Protein AF-A0A8T6RHE9-F1 (afdb_monomer)

Structure (mmCIF, N/CA/C/O backbone):
data_AF-A0A8T6RHE9-F1
#
_entry.id   AF-A0A8T6RHE9-F1
#
loop_
_atom_site.group_PDB
_atom_site.id
_atom_site.type_symbol
_atom_site.label_atom_id
_atom_site.label_alt_id
_atom_site.label_comp_id
_atom_site.label_asym_id
_atom_site.label_entity_id
_atom_site.label_seq_id
_atom_site.pdbx_PDB_ins_code
_atom_site.Cartn_x
_atom_site.Cartn_y
_atom_site.Cartn_z
_atom_site.occupancy
_atom_site.B_iso_or_equiv
_atom_site.auth_seq_id
_atom_site.auth_comp_id
_atom_site.auth_asym_id
_atom_site.auth_atom_id
_atom_site.pdbx_PDB_model_num
ATOM 1 N N . MET A 1 1 ? -21.078 -12.634 29.453 1.00 46.94 1 MET A N 1
ATOM 2 C CA . MET A 1 1 ? -21.604 -11.259 29.299 1.00 46.94 1 MET A CA 1
ATOM 3 C C . MET A 1 1 ? -22.165 -11.126 27.898 1.00 46.94 1 MET A C 1
ATOM 5 O O . MET A 1 1 ? -21.434 -11.372 26.949 1.00 46.94 1 MET A O 1
ATOM 9 N N . ILE A 1 2 ? -23.454 -10.819 27.765 1.00 43.59 2 ILE A N 1
ATOM 10 C CA . ILE A 1 2 ? -24.076 -10.537 26.468 1.00 43.59 2 ILE A CA 1
ATOM 11 C C . ILE A 1 2 ? -23.802 -9.059 26.190 1.00 43.59 2 ILE A C 1
ATOM 13 O O . ILE A 1 2 ? -24.281 -8.209 26.938 1.00 43.59 2 ILE A O 1
ATOM 17 N N . GLU A 1 3 ? -22.979 -8.747 25.184 1.00 40.28 3 GLU A N 1
ATOM 18 C CA . GLU A 1 3 ? -22.824 -7.357 24.749 1.00 40.28 3 GLU A CA 1
ATOM 19 C C . GLU A 1 3 ? -24.200 -6.835 24.310 1.00 40.28 3 GLU A C 1
ATOM 21 O O . GLU A 1 3 ? -24.868 -7.491 23.501 1.00 40.28 3 GLU A O 1
ATOM 26 N N . PRO A 1 4 ? -24.655 -5.686 24.839 1.00 43.66 4 PRO A N 1
ATOM 27 C CA . PRO A 1 4 ? -25.934 -5.128 24.443 1.00 43.66 4 PRO A CA 1
ATOM 28 C C . PRO A 1 4 ? -25.938 -4.886 22.934 1.00 43.66 4 PRO A C 1
ATOM 30 O O . PRO A 1 4 ? -24.971 -4.373 22.363 1.00 43.66 4 PRO A O 1
ATOM 33 N N . ALA A 1 5 ? -27.039 -5.269 22.285 1.00 50.34 5 ALA A N 1
ATOM 34 C CA . ALA A 1 5 ? -27.204 -5.072 20.855 1.00 50.34 5 ALA A CA 1
ATOM 35 C C . ALA A 1 5 ? -26.980 -3.586 20.511 1.00 50.34 5 ALA A C 1
ATOM 37 O O . ALA A 1 5 ? -27.529 -2.712 21.191 1.00 50.34 5 ALA A O 1
ATOM 38 N N . PRO A 1 6 ? -26.183 -3.271 19.474 1.00 54.53 6 PRO A N 1
ATOM 39 C CA . PRO A 1 6 ? -25.868 -1.892 19.143 1.00 54.53 6 PRO A CA 1
ATOM 40 C C . PRO A 1 6 ? -27.158 -1.136 18.824 1.00 54.53 6 PRO A C 1
ATOM 42 O O . PRO A 1 6 ? -27.862 -1.455 17.862 1.00 54.53 6 PRO A O 1
ATOM 45 N N . ILE A 1 7 ? -27.459 -0.122 19.637 1.00 53.50 7 ILE A N 1
ATOM 46 C CA . ILE A 1 7 ? -28.606 0.764 19.441 1.00 53.50 7 ILE A CA 1
ATOM 47 C C . ILE A 1 7 ? -28.472 1.379 18.044 1.00 53.50 7 ILE A C 1
ATOM 49 O O . ILE A 1 7 ? -27.496 2.077 17.751 1.00 53.50 7 ILE A O 1
ATOM 53 N N . LYS A 1 8 ? -29.441 1.108 17.159 1.00 60.84 8 LYS A N 1
ATOM 54 C CA . LYS A 1 8 ? -29.489 1.659 15.795 1.00 60.84 8 LYS A CA 1
ATOM 55 C C . LYS A 1 8 ? -29.782 3.163 15.848 1.00 60.84 8 LYS A C 1
ATOM 57 O O . LYS A 1 8 ? -30.883 3.612 15.551 1.00 60.84 8 LYS A O 1
ATOM 62 N N . ARG A 1 9 ? -28.783 3.966 16.214 1.00 78.06 9 ARG A N 1
ATOM 63 C CA . ARG A 1 9 ? -28.851 5.426 16.114 1.00 78.06 9 ARG A CA 1
ATOM 64 C C . ARG A 1 9 ? -28.702 5.850 14.653 1.00 78.06 9 ARG A C 1
ATOM 66 O O . ARG A 1 9 ? -27.825 5.374 13.929 1.00 78.06 9 ARG A O 1
ATOM 73 N N . LYS A 1 10 ? -29.532 6.801 14.222 1.00 79.75 10 LYS A N 1
ATOM 74 C CA . LYS A 1 10 ? -29.408 7.447 12.910 1.00 79.75 10 LYS A CA 1
ATOM 75 C C . LYS A 1 10 ? -28.075 8.203 12.830 1.00 79.75 10 LYS A C 1
ATOM 77 O O . LYS A 1 10 ? -27.814 9.082 13.648 1.00 79.75 10 LYS A O 1
ATOM 82 N N . LYS A 1 11 ? -27.247 7.866 11.833 1.00 79.94 11 LYS A N 1
ATOM 83 C CA . LYS A 1 11 ? -25.949 8.521 11.603 1.00 79.94 11 LYS A CA 1
ATOM 84 C C . LYS A 1 11 ? -26.133 10.014 11.321 1.00 79.94 11 LYS A C 1
ATOM 86 O O . LYS A 1 11 ? -26.946 10.389 10.469 1.00 79.94 11 LYS A O 1
ATOM 91 N N . THR A 1 12 ? -25.338 10.844 11.981 1.00 87.81 12 THR A N 1
ATOM 92 C CA . THR A 1 12 ? -25.235 12.286 11.720 1.00 87.81 12 THR A CA 1
ATOM 93 C C . THR A 1 12 ? -24.643 12.557 10.330 1.00 87.81 12 THR A C 1
ATOM 95 O O . THR A 1 12 ? -24.005 11.690 9.727 1.00 87.81 12 THR A O 1
ATOM 98 N N . LYS A 1 13 ? -24.834 13.773 9.793 1.00 89.69 13 LYS A N 1
ATOM 99 C CA . LYS A 1 13 ? -24.243 14.171 8.498 1.00 89.69 13 LYS A CA 1
ATOM 100 C C . LYS A 1 13 ? -22.711 14.036 8.505 1.00 89.69 13 LYS A C 1
ATOM 102 O O . LYS A 1 13 ? -22.142 13.514 7.552 1.00 89.69 13 LYS A O 1
ATOM 107 N N . THR A 1 14 ? -22.059 14.425 9.600 1.00 87.69 14 THR A N 1
ATOM 108 C CA . THR A 1 14 ? -20.595 14.353 9.748 1.00 87.69 14 THR A CA 1
ATOM 109 C C . THR A 1 14 ? -20.081 12.915 9.828 1.00 87.69 14 THR A C 1
ATOM 111 O O . THR A 1 14 ? -19.044 12.605 9.251 1.00 87.69 14 THR A O 1
ATOM 114 N N . GLU A 1 15 ? -20.819 12.001 10.461 1.00 85.69 15 GLU A N 1
ATOM 115 C CA . GLU A 1 15 ? -20.492 10.567 10.464 1.00 85.69 15 GLU A CA 1
ATOM 116 C C . GLU A 1 15 ? -20.655 9.919 9.086 1.00 85.69 15 GLU A C 1
ATOM 118 O O . GLU A 1 15 ? -19.861 9.052 8.719 1.00 85.69 15 GLU A O 1
ATOM 123 N N . LYS A 1 16 ? -21.671 10.328 8.314 1.00 86.69 16 LYS A N 1
ATOM 124 C CA . LYS A 1 16 ? -21.836 9.879 6.924 1.00 86.69 16 LYS A CA 1
ATOM 125 C C . LYS A 1 16 ? -20.674 10.355 6.054 1.00 86.69 16 LYS A C 1
ATOM 127 O O . LYS A 1 16 ? -20.129 9.550 5.307 1.00 86.69 16 LYS A O 1
ATOM 132 N N . LEU A 1 17 ? -20.261 11.614 6.210 1.00 90.12 17 LEU A N 1
ATOM 133 C CA . LEU A 1 17 ? -19.100 12.169 5.512 1.00 90.12 17 LEU A CA 1
ATOM 134 C C . LEU A 1 17 ? -17.809 11.421 5.876 1.00 90.12 17 LEU A C 1
ATOM 136 O O . LEU A 1 17 ? -17.102 10.963 4.987 1.00 90.12 17 LEU A O 1
ATOM 140 N N . ALA A 1 18 ? -17.534 11.215 7.167 1.00 86.38 18 ALA A N 1
ATOM 141 C CA . ALA A 1 18 ? -16.356 10.468 7.621 1.00 86.38 18 ALA A CA 1
ATOM 142 C C . ALA A 1 18 ? -16.335 9.016 7.104 1.00 86.38 18 ALA A C 1
ATOM 144 O O . ALA A 1 18 ? -15.277 8.475 6.774 1.00 86.38 18 ALA A O 1
ATOM 145 N N . TYR A 1 19 ? -17.506 8.381 7.003 1.00 83.19 19 TYR A N 1
ATOM 146 C CA . TYR A 1 19 ? -17.638 7.052 6.410 1.00 83.19 19 TYR A CA 1
ATOM 147 C C . TYR A 1 19 ? -17.364 7.060 4.899 1.00 83.19 19 TYR A C 1
ATOM 149 O O . TYR A 1 19 ? -16.632 6.198 4.420 1.00 83.19 19 TYR A O 1
ATOM 157 N N . GLY A 1 20 ? -17.896 8.049 4.174 1.00 83.25 20 GLY A N 1
ATOM 158 C CA . GLY A 1 20 ? -17.631 8.240 2.746 1.00 83.25 20 GLY A CA 1
ATOM 159 C C . GLY A 1 20 ? -16.146 8.452 2.463 1.00 83.25 20 GLY A C 1
ATOM 160 O O . GLY A 1 20 ? -15.574 7.712 1.666 1.00 83.25 20 GLY A O 1
ATOM 161 N N . ILE A 1 21 ? -15.503 9.366 3.202 1.00 85.62 21 ILE A N 1
ATOM 162 C CA . ILE A 1 21 ? -14.053 9.589 3.125 1.00 85.62 21 ILE A CA 1
ATOM 163 C C . ILE A 1 21 ? -13.329 8.270 3.357 1.00 85.62 21 ILE A C 1
ATOM 165 O O . ILE A 1 21 ? -12.575 7.866 2.490 1.00 85.62 21 ILE A O 1
ATOM 169 N N . THR A 1 22 ? -13.624 7.561 4.458 1.00 79.31 22 THR A N 1
ATOM 170 C CA . THR A 1 22 ? -13.010 6.267 4.815 1.00 79.31 22 THR A CA 1
ATOM 171 C C . THR A 1 22 ? -12.995 5.259 3.661 1.00 79.31 22 THR A C 1
ATOM 173 O O . THR A 1 22 ? -11.968 4.614 3.446 1.00 79.31 22 THR A O 1
ATOM 176 N N . ILE A 1 23 ? -14.105 5.111 2.936 1.00 75.50 23 ILE A N 1
ATOM 177 C CA . ILE A 1 23 ? -14.201 4.181 1.800 1.00 75.50 23 ILE A CA 1
ATOM 178 C C . ILE A 1 23 ? -13.309 4.642 0.641 1.00 75.50 23 ILE A C 1
ATOM 180 O O . ILE A 1 23 ? -12.653 3.821 0.010 1.00 75.50 23 ILE A O 1
ATOM 184 N N . ALA A 1 24 ? -13.223 5.950 0.411 1.00 75.69 24 ALA A N 1
ATOM 185 C CA . ALA A 1 24 ? -12.454 6.550 -0.674 1.00 75.69 24 ALA A CA 1
ATOM 186 C C . ALA A 1 24 ? -10.944 6.714 -0.381 1.00 75.69 24 ALA A C 1
ATOM 188 O O . ALA A 1 24 ? -10.254 7.387 -1.135 1.00 75.69 24 ALA A O 1
ATOM 189 N N . THR A 1 25 ? -10.401 6.154 0.708 1.00 71.06 25 THR A N 1
ATOM 190 C CA . THR A 1 25 ? -9.049 6.541 1.181 1.00 71.06 25 THR A CA 1
ATOM 191 C C . THR A 1 25 ? -7.869 5.757 0.627 1.00 71.06 25 THR A C 1
ATOM 193 O O . THR A 1 25 ? -6.764 6.272 0.699 1.00 71.06 25 THR A O 1
ATOM 196 N N . ILE A 1 26 ? -8.049 4.525 0.144 1.00 68.06 26 ILE A N 1
ATOM 197 C CA . ILE A 1 26 ? -6.918 3.668 -0.271 1.00 68.06 26 ILE A CA 1
ATOM 198 C C . ILE A 1 26 ? -6.972 3.407 -1.775 1.00 68.06 26 ILE A C 1
ATOM 200 O O . ILE A 1 26 ? -6.004 3.661 -2.485 1.00 68.06 26 ILE A O 1
ATOM 204 N N . THR A 1 27 ? -8.130 2.962 -2.264 1.00 74.56 27 THR A N 1
ATOM 205 C CA . THR A 1 27 ? -8.319 2.548 -3.657 1.00 74.56 27 THR A CA 1
ATOM 206 C C . THR A 1 27 ? -7.974 3.641 -4.676 1.00 74.56 27 THR A C 1
ATOM 208 O O . THR A 1 27 ? -7.288 3.314 -5.638 1.00 74.56 27 THR A O 1
ATOM 211 N N . PRO A 1 28 ? -8.332 4.931 -4.489 1.00 78.19 28 PRO A N 1
ATOM 212 C CA . PRO A 1 28 ? -7.967 5.958 -5.466 1.00 78.19 28 PRO A CA 1
ATOM 213 C C . PRO A 1 28 ? -6.456 6.170 -5.596 1.00 78.19 28 PRO A C 1
ATOM 215 O O . PRO A 1 28 ? -5.965 6.276 -6.712 1.00 78.19 28 PRO A O 1
ATOM 218 N N . PHE A 1 29 ? -5.699 6.169 -4.491 1.00 78.00 29 PHE A N 1
ATOM 219 C CA . PHE A 1 29 ? -4.240 6.336 -4.560 1.00 78.00 29 PHE A CA 1
ATOM 220 C C . PHE A 1 29 ? -3.551 5.120 -5.174 1.00 78.00 29 PHE A C 1
ATOM 222 O O . PHE A 1 29 ? -2.602 5.286 -5.932 1.00 78.00 29 PHE A O 1
ATOM 229 N N . GLN A 1 30 ? -4.050 3.912 -4.899 1.00 76.62 30 GLN A N 1
ATOM 230 C CA . GLN A 1 30 ? -3.552 2.698 -5.547 1.00 76.62 30 GLN A CA 1
ATOM 231 C C . GLN A 1 30 ? -3.836 2.706 -7.053 1.00 76.62 30 GLN A C 1
ATOM 233 O O . GLN A 1 30 ? -2.945 2.386 -7.829 1.00 76.62 30 GLN A O 1
ATOM 238 N N . ILE A 1 31 ? -5.034 3.126 -7.475 1.00 80.62 31 ILE A N 1
ATOM 239 C CA . ILE A 1 31 ? -5.376 3.275 -8.898 1.00 80.62 31 ILE A CA 1
ATOM 240 C C . ILE A 1 31 ? -4.472 4.312 -9.568 1.00 80.62 31 ILE A C 1
ATOM 242 O O . ILE A 1 31 ? -3.911 4.029 -10.620 1.00 80.62 31 ILE A O 1
ATOM 246 N N . LEU A 1 32 ? -4.290 5.487 -8.956 1.00 81.00 32 LEU A N 1
ATOM 247 C CA . LEU A 1 32 ? -3.404 6.524 -9.493 1.00 81.00 32 LEU A CA 1
ATOM 248 C C . LEU A 1 32 ? -1.963 6.026 -9.638 1.00 81.00 32 LEU A C 1
ATOM 250 O O . LEU A 1 32 ? -1.318 6.307 -10.642 1.00 81.00 32 LEU A O 1
ATOM 254 N N . LEU A 1 33 ? -1.476 5.257 -8.665 1.00 79.31 33 LEU A N 1
ATOM 255 C CA . LEU A 1 33 ? -0.145 4.658 -8.697 1.00 79.31 33 LEU A CA 1
ATOM 256 C C . LEU A 1 33 ? -0.009 3.595 -9.792 1.00 79.31 33 LEU A C 1
ATOM 258 O O . LEU A 1 33 ? 1.008 3.572 -10.476 1.00 79.31 33 LEU A O 1
ATOM 262 N N . ILE A 1 34 ? -1.036 2.768 -10.004 1.00 81.75 34 ILE A N 1
ATOM 263 C CA . ILE A 1 34 ? -1.070 1.805 -11.114 1.00 81.75 34 ILE A CA 1
ATOM 264 C C . ILE A 1 34 ? -0.997 2.541 -12.451 1.00 81.75 34 ILE A C 1
ATOM 266 O O . ILE A 1 34 ? -0.111 2.250 -13.247 1.00 81.75 34 ILE A O 1
ATOM 270 N N . ILE A 1 35 ? -1.871 3.530 -12.659 1.00 81.25 35 ILE A N 1
ATOM 271 C CA . ILE A 1 35 ? -1.909 4.322 -13.896 1.00 81.25 35 ILE A CA 1
ATOM 272 C C . ILE A 1 35 ? -0.553 4.996 -14.136 1.00 81.25 35 ILE A C 1
ATOM 274 O O . ILE A 1 35 ? -0.037 4.965 -15.251 1.00 81.25 35 ILE A O 1
ATOM 278 N N . TRP A 1 36 ? 0.049 5.572 -13.093 1.00 79.94 36 TRP A N 1
ATOM 279 C CA . TRP A 1 36 ? 1.354 6.222 -13.188 1.00 79.94 36 TRP A CA 1
ATOM 280 C C . TRP A 1 36 ? 2.480 5.252 -13.559 1.00 79.94 36 TRP A C 1
ATOM 282 O O . TRP A 1 36 ? 3.301 5.561 -14.425 1.00 79.94 36 TRP A O 1
ATOM 292 N N . PHE A 1 37 ? 2.521 4.073 -12.938 1.00 77.88 37 PHE A N 1
ATOM 293 C CA . PHE A 1 37 ? 3.528 3.061 -13.248 1.00 77.88 37 PHE A CA 1
ATOM 294 C C . PHE A 1 37 ? 3.363 2.503 -14.656 1.00 77.88 37 PHE A C 1
ATOM 296 O O . PHE A 1 37 ? 4.350 2.427 -15.385 1.00 77.88 37 PHE A O 1
ATOM 303 N N . SER A 1 38 ? 2.141 2.188 -15.079 1.00 76.56 38 SER A N 1
ATOM 304 C CA . SER A 1 38 ? 1.875 1.742 -16.447 1.00 76.56 38 SER A CA 1
ATOM 305 C C . SER A 1 38 ? 2.239 2.811 -17.471 1.00 76.56 38 SER A C 1
ATOM 307 O O . SER A 1 38 ? 2.889 2.501 -18.469 1.00 76.56 38 SER A O 1
ATOM 309 N N . TYR A 1 39 ? 1.891 4.076 -17.208 1.00 77.44 39 TYR A N 1
ATOM 310 C CA . TYR A 1 39 ? 2.292 5.206 -18.045 1.00 77.44 39 TYR A CA 1
ATOM 311 C C . TYR A 1 39 ? 3.817 5.287 -18.160 1.00 77.44 39 TYR A C 1
ATOM 313 O O . TYR A 1 39 ? 4.341 5.294 -19.272 1.00 77.44 39 TYR A O 1
ATOM 321 N N . SER A 1 40 ? 4.524 5.272 -17.026 1.00 72.50 40 SER A N 1
ATOM 322 C CA . SER A 1 40 ? 5.990 5.345 -16.973 1.00 72.50 40 SER A CA 1
ATOM 323 C C . SER A 1 40 ? 6.657 4.200 -17.737 1.00 72.50 40 SER A C 1
ATOM 325 O O . SER A 1 40 ? 7.637 4.411 -18.441 1.00 72.50 40 SER A O 1
ATOM 327 N N . ILE A 1 41 ? 6.107 2.988 -17.647 1.00 71.75 41 ILE A N 1
ATOM 328 C CA . ILE A 1 41 ? 6.602 1.831 -18.393 1.00 71.75 41 ILE A CA 1
ATOM 329 C C . ILE A 1 41 ? 6.405 2.020 -19.901 1.00 71.75 41 ILE A C 1
ATOM 331 O O . ILE A 1 41 ? 7.354 1.870 -20.670 1.00 71.75 41 ILE A O 1
ATOM 335 N N . CYS A 1 42 ? 5.195 2.374 -20.334 1.00 71.00 42 CYS A N 1
ATOM 336 C CA . CYS A 1 42 ? 4.858 2.468 -21.758 1.00 71.00 42 CYS A CA 1
ATOM 337 C C . CYS A 1 42 ? 5.548 3.643 -22.459 1.00 71.00 42 CYS A C 1
ATOM 339 O O . CYS A 1 42 ? 5.755 3.596 -23.668 1.00 71.00 42 CYS A O 1
ATOM 341 N N . HIS A 1 43 ? 5.945 4.661 -21.694 1.00 71.69 43 HIS A N 1
ATOM 342 C CA . HIS A 1 43 ? 6.710 5.812 -22.174 1.00 71.69 43 HIS A CA 1
ATOM 343 C C . HIS A 1 43 ? 8.210 5.683 -21.879 1.00 71.69 43 HIS A C 1
ATOM 345 O O . HIS A 1 43 ? 8.948 6.662 -21.979 1.00 71.69 43 HIS A O 1
ATOM 351 N N . SER A 1 44 ? 8.680 4.482 -21.530 1.00 69.69 44 SER A N 1
ATOM 352 C CA . SER A 1 44 ? 10.110 4.230 -21.388 1.00 69.69 44 SER A CA 1
ATOM 353 C C . SER A 1 44 ? 10.818 4.388 -22.742 1.00 69.69 44 SER A C 1
ATOM 355 O O . SER A 1 44 ? 10.296 3.928 -23.765 1.00 69.69 44 SER A O 1
ATOM 357 N N . PRO A 1 45 ? 12.023 4.987 -22.786 1.00 68.25 45 PRO A N 1
ATOM 358 C CA . PRO A 1 45 ? 12.769 5.160 -24.031 1.00 68.25 45 PRO A CA 1
ATOM 359 C C . PRO A 1 45 ? 12.997 3.845 -24.785 1.00 68.25 45 PRO A C 1
ATOM 361 O O . PRO A 1 45 ? 12.971 3.835 -26.014 1.00 68.25 45 PRO A O 1
ATOM 364 N N . GLN A 1 46 ? 13.161 2.725 -24.064 1.00 68.81 46 GLN A N 1
ATOM 365 C CA . GLN A 1 46 ? 13.331 1.404 -24.674 1.00 68.81 46 GLN A CA 1
ATOM 366 C C . GLN A 1 46 ? 12.077 0.956 -25.436 1.00 68.81 46 GLN A C 1
ATOM 368 O O . GLN A 1 46 ? 12.181 0.505 -26.576 1.00 68.81 46 GLN A O 1
ATOM 373 N N . LEU A 1 47 ? 10.890 1.107 -24.840 1.00 67.88 47 LEU A N 1
ATOM 374 C CA . LEU A 1 47 ? 9.636 0.738 -25.498 1.00 67.88 47 LEU A CA 1
ATOM 375 C C . LEU A 1 47 ? 9.276 1.704 -26.626 1.00 67.88 47 LEU A C 1
ATOM 377 O O . LEU A 1 47 ? 8.822 1.249 -27.669 1.00 67.88 47 LEU A O 1
ATOM 381 N N . ILE A 1 48 ? 9.544 3.003 -26.474 1.00 70.69 48 ILE A N 1
ATOM 382 C CA . ILE A 1 48 ? 9.360 3.987 -27.553 1.00 70.69 48 ILE A CA 1
ATOM 383 C C . ILE A 1 48 ? 10.279 3.669 -28.740 1.00 70.69 48 ILE A C 1
ATOM 385 O O . ILE A 1 48 ? 9.833 3.701 -29.886 1.00 70.69 48 ILE A O 1
ATOM 389 N N . ALA A 1 49 ? 11.543 3.316 -28.486 1.00 70.81 49 ALA A N 1
ATOM 390 C CA . ALA A 1 49 ? 12.478 2.911 -29.533 1.00 70.81 49 ALA A CA 1
ATOM 391 C C . ALA A 1 49 ? 11.990 1.662 -30.285 1.00 70.81 49 ALA A C 1
ATOM 393 O O . ALA A 1 49 ? 12.078 1.624 -31.510 1.00 70.81 49 ALA A O 1
ATOM 394 N N . LEU A 1 50 ? 11.412 0.687 -29.574 1.00 66.94 50 LEU A N 1
ATOM 395 C CA . LEU A 1 50 ? 10.760 -0.479 -30.181 1.00 66.94 50 LEU A CA 1
ATOM 396 C C . LEU A 1 50 ? 9.505 -0.084 -30.979 1.00 66.94 50 LEU A C 1
ATOM 398 O O . LEU A 1 50 ? 9.320 -0.549 -32.098 1.00 66.94 50 LEU A O 1
ATOM 402 N N . GLY A 1 51 ? 8.663 0.818 -30.469 1.00 68.25 51 GLY A N 1
ATOM 403 C CA . GLY A 1 51 ? 7.475 1.299 -31.188 1.00 68.25 51 GLY A CA 1
ATOM 404 C C . GLY A 1 51 ? 7.807 2.012 -32.497 1.00 68.25 51 GLY A C 1
ATOM 405 O O . GLY A 1 51 ? 7.180 1.749 -33.523 1.00 68.25 51 GLY A O 1
ATOM 406 N N . ASN A 1 52 ? 8.847 2.849 -32.486 1.00 69.81 52 ASN A N 1
ATOM 407 C CA . ASN A 1 52 ? 9.337 3.572 -33.663 1.00 69.81 52 ASN A CA 1
ATOM 408 C C . ASN A 1 52 ? 9.912 2.645 -34.749 1.00 69.81 52 ASN A C 1
ATOM 410 O O . ASN A 1 52 ? 10.035 3.062 -35.897 1.00 69.81 52 ASN A O 1
ATOM 414 N N . GLN A 1 53 ? 10.216 1.385 -34.420 1.00 73.31 53 GLN A N 1
ATOM 415 C CA . GLN A 1 53 ? 10.596 0.346 -35.386 1.00 73.31 53 GLN A CA 1
ATOM 416 C C . GLN A 1 53 ? 9.386 -0.352 -36.039 1.00 73.31 53 GLN A C 1
ATOM 418 O O . GLN A 1 53 ? 9.556 -1.356 -36.725 1.00 73.31 53 GLN A O 1
ATOM 423 N N . GLY A 1 54 ? 8.167 0.171 -35.858 1.00 60.09 54 GLY A N 1
ATOM 424 C CA . GLY A 1 54 ? 6.957 -0.354 -36.497 1.00 60.09 54 GLY A CA 1
ATOM 425 C C . GLY A 1 54 ? 6.209 -1.402 -35.673 1.00 60.09 54 GLY A C 1
ATOM 426 O O . GLY A 1 54 ? 5.424 -2.161 -36.236 1.00 60.09 54 GLY A O 1
ATOM 427 N N . TYR A 1 55 ? 6.414 -1.440 -34.352 1.00 61.31 55 TYR A N 1
ATOM 428 C CA . TYR A 1 55 ? 5.663 -2.298 -33.432 1.00 61.31 55 TYR A CA 1
ATOM 429 C C . TYR A 1 55 ? 4.549 -1.488 -32.734 1.00 61.31 55 TYR A C 1
ATOM 431 O O . TYR A 1 55 ? 4.765 -0.966 -31.638 1.00 61.31 55 TYR A O 1
ATOM 439 N N . PRO A 1 56 ? 3.324 -1.392 -33.295 1.00 60.78 56 PRO A N 1
ATOM 440 C CA . PRO A 1 56 ? 2.208 -0.616 -32.726 1.00 60.78 56 PRO A CA 1
ATOM 441 C C . PRO A 1 56 ? 1.645 -1.188 -31.406 1.00 60.78 56 PRO A C 1
ATOM 443 O O . PRO A 1 56 ? 0.605 -0.751 -30.915 1.00 60.78 56 PRO A O 1
ATOM 446 N N . HIS A 1 57 ? 2.314 -2.173 -30.808 1.00 66.62 57 HIS A N 1
ATOM 447 C CA . HIS A 1 57 ? 1.829 -2.931 -29.660 1.00 66.62 57 HIS A CA 1
ATOM 448 C C . HIS A 1 57 ? 1.935 -2.188 -28.318 1.00 66.62 57 HIS A C 1
ATOM 450 O O . HIS A 1 57 ? 1.414 -2.697 -27.331 1.00 66.62 57 HIS A O 1
ATOM 456 N N . ILE A 1 58 ? 2.538 -0.990 -28.249 1.00 67.88 58 ILE A N 1
ATOM 457 C CA . ILE A 1 58 ? 2.714 -0.236 -26.986 1.00 67.88 58 ILE A CA 1
ATOM 458 C C . ILE A 1 58 ? 1.377 -0.011 -26.264 1.00 67.88 58 ILE A C 1
ATOM 460 O O . ILE A 1 58 ? 1.275 -0.279 -25.069 1.00 67.88 58 ILE A O 1
ATOM 464 N N . TYR A 1 59 ? 0.327 0.395 -26.983 1.00 71.75 59 TYR A N 1
ATOM 465 C CA . TYR A 1 59 ? -0.999 0.599 -26.387 1.00 71.75 59 TYR A CA 1
ATOM 466 C C . TYR A 1 59 ? -1.630 -0.708 -25.890 1.00 71.75 59 TYR A C 1
ATOM 468 O O . TYR A 1 59 ? -2.318 -0.721 -24.872 1.00 71.75 59 TYR A O 1
ATOM 476 N N . ILE A 1 60 ? -1.368 -1.822 -26.579 1.00 76.12 60 ILE A N 1
ATOM 477 C CA . ILE A 1 60 ? -1.841 -3.149 -26.168 1.00 76.12 60 ILE A CA 1
ATOM 478 C C . ILE A 1 60 ? -1.116 -3.581 -24.889 1.00 76.12 60 ILE A C 1
ATOM 480 O O . ILE A 1 60 ? -1.769 -4.035 -23.951 1.00 76.12 60 ILE A O 1
ATOM 484 N N . TYR A 1 61 ? 0.203 -3.379 -24.804 1.00 74.12 61 TYR A N 1
ATOM 485 C CA . TYR A 1 61 ? 0.963 -3.628 -23.578 1.00 74.12 61 TYR A CA 1
ATOM 486 C C . TYR A 1 61 ? 0.472 -2.761 -22.423 1.00 74.12 61 TYR A C 1
ATOM 488 O O . TYR A 1 61 ? 0.295 -3.288 -21.330 1.00 74.12 61 TYR A O 1
ATOM 496 N N . GLN A 1 62 ? 0.169 -1.482 -22.661 1.00 75.00 62 GLN A N 1
ATOM 497 C CA . GLN A 1 62 ? -0.392 -0.607 -21.632 1.00 75.00 62 GLN A CA 1
ATOM 498 C C . GLN A 1 62 ? -1.707 -1.156 -21.080 1.00 75.00 62 GLN A C 1
ATOM 500 O O . GLN A 1 62 ? -1.838 -1.331 -19.873 1.00 75.00 62 GLN A O 1
ATOM 505 N N . ILE A 1 63 ? -2.646 -1.513 -21.961 1.00 80.62 63 ILE A N 1
ATOM 506 C CA . ILE A 1 63 ? -3.941 -2.081 -21.565 1.00 80.62 63 ILE A CA 1
ATOM 507 C C . ILE A 1 63 ? -3.754 -3.395 -20.799 1.00 80.62 63 ILE A C 1
ATOM 509 O O . ILE A 1 63 ? -4.422 -3.613 -19.785 1.00 80.62 63 ILE A O 1
ATOM 513 N N . ILE A 1 64 ? -2.852 -4.271 -21.252 1.00 81.69 64 ILE A N 1
ATOM 514 C CA . ILE A 1 64 ? -2.560 -5.544 -20.582 1.00 81.69 64 ILE A CA 1
ATOM 515 C C . ILE A 1 64 ? -1.981 -5.291 -19.187 1.00 81.69 64 ILE A C 1
ATOM 517 O O . ILE A 1 64 ? -2.480 -5.856 -18.213 1.00 81.69 64 ILE A O 1
ATOM 521 N N . ILE A 1 65 ? -0.970 -4.426 -19.073 1.00 82.06 65 ILE A N 1
ATOM 522 C CA . ILE A 1 65 ? -0.314 -4.095 -17.803 1.00 82.06 65 ILE A CA 1
ATOM 523 C C . ILE A 1 65 ? -1.314 -3.445 -16.853 1.00 82.06 65 ILE A C 1
ATOM 525 O O . ILE A 1 65 ? -1.402 -3.880 -15.708 1.00 82.06 65 ILE A O 1
ATOM 529 N N . ASP A 1 66 ? -2.115 -2.481 -17.307 1.00 81.25 66 ASP A N 1
ATOM 530 C CA . ASP A 1 66 ? -3.157 -1.841 -16.498 1.00 81.25 66 ASP A CA 1
ATOM 531 C C . ASP A 1 66 ? -4.196 -2.851 -16.015 1.00 81.25 66 ASP A C 1
ATOM 533 O O . ASP A 1 66 ? -4.535 -2.877 -14.832 1.00 81.25 66 ASP A O 1
ATOM 537 N N . THR A 1 67 ? -4.668 -3.732 -16.897 1.00 84.00 67 THR A N 1
ATOM 538 C CA . THR A 1 67 ? -5.684 -4.740 -16.557 1.00 84.00 67 THR A CA 1
ATOM 539 C C . THR A 1 67 ? -5.158 -5.726 -15.519 1.00 84.00 67 THR A C 1
ATOM 541 O O . THR A 1 67 ? -5.806 -5.957 -14.493 1.00 84.00 67 THR A O 1
ATOM 544 N N . ILE A 1 68 ? -3.963 -6.278 -15.754 1.00 84.38 68 ILE A N 1
ATOM 545 C CA . ILE A 1 68 ? -3.286 -7.175 -14.812 1.00 84.38 68 ILE A CA 1
ATOM 546 C C . ILE A 1 68 ? -3.060 -6.444 -13.489 1.00 84.38 68 ILE A C 1
ATOM 548 O O . ILE A 1 68 ? -3.363 -6.990 -12.430 1.00 84.38 68 ILE A O 1
ATOM 552 N N . SER A 1 69 ? -2.592 -5.198 -13.534 1.00 82.44 69 SER A N 1
ATOM 553 C CA . SER A 1 69 ? -2.266 -4.427 -12.339 1.00 82.44 69 SER A CA 1
ATOM 554 C C . SER A 1 69 ? -3.496 -4.083 -11.517 1.00 82.44 69 SER A C 1
ATOM 556 O O . SER A 1 69 ? -3.504 -4.314 -10.312 1.00 82.44 69 SER A O 1
ATOM 558 N N . ILE A 1 70 ? -4.585 -3.624 -12.131 1.00 83.69 70 ILE A N 1
ATOM 559 C CA . ILE A 1 70 ? -5.854 -3.389 -11.430 1.00 83.69 70 ILE A CA 1
ATOM 560 C C . ILE A 1 70 ? -6.325 -4.678 -10.754 1.00 83.69 70 ILE A C 1
ATOM 562 O O . ILE A 1 70 ? -6.679 -4.660 -9.570 1.00 83.69 70 ILE A O 1
ATOM 566 N N . PHE A 1 71 ? -6.285 -5.805 -11.466 1.00 83.75 71 PHE A N 1
ATOM 567 C CA . PHE A 1 71 ? -6.714 -7.078 -10.907 1.00 83.75 71 PHE A CA 1
ATOM 568 C C . PHE A 1 71 ? -5.829 -7.512 -9.734 1.00 83.75 71 PHE A C 1
ATOM 570 O O . PHE A 1 71 ? -6.340 -7.743 -8.640 1.00 83.75 71 PHE A O 1
ATOM 577 N N . PHE A 1 72 ? -4.514 -7.576 -9.918 1.00 81.69 72 PHE A N 1
ATOM 578 C CA . PHE A 1 72 ? -3.596 -8.142 -8.931 1.00 81.69 72 PHE A CA 1
ATOM 579 C C . PHE A 1 72 ? -3.265 -7.190 -7.777 1.00 81.69 72 PHE A C 1
ATOM 581 O O . PHE A 1 72 ? -3.103 -7.655 -6.656 1.00 81.69 72 PHE A O 1
ATOM 588 N N . ILE A 1 73 ? -3.233 -5.875 -7.988 1.00 78.88 73 ILE A N 1
ATOM 589 C CA . ILE A 1 73 ? -2.919 -4.899 -6.930 1.00 78.88 73 ILE A CA 1
ATOM 590 C C . ILE A 1 73 ? -4.172 -4.452 -6.171 1.00 78.88 73 ILE A C 1
ATOM 592 O O . ILE A 1 73 ? -4.119 -4.283 -4.952 1.00 78.88 73 ILE A O 1
ATOM 596 N N . SER A 1 74 ? -5.303 -4.259 -6.860 1.00 76.81 74 SER A N 1
ATOM 597 C CA . SER A 1 74 ? -6.502 -3.681 -6.230 1.00 76.81 74 SER A CA 1
ATOM 598 C C . SER A 1 74 ? -7.544 -4.726 -5.838 1.00 76.81 74 SER A C 1
ATOM 600 O O . SER A 1 74 ? -8.158 -4.611 -4.779 1.00 76.81 74 SER A O 1
ATOM 602 N N . ILE A 1 75 ? -7.773 -5.745 -6.672 1.00 79.56 75 ILE A N 1
ATOM 603 C CA . ILE A 1 75 ? -8.894 -6.682 -6.488 1.00 79.56 75 ILE A CA 1
ATOM 604 C C . ILE A 1 75 ? -8.445 -7.939 -5.739 1.00 79.56 75 ILE A C 1
ATOM 606 O O . ILE A 1 75 ? -9.050 -8.324 -4.735 1.00 79.56 75 ILE A O 1
ATOM 610 N N . PHE A 1 76 ? -7.378 -8.577 -6.207 1.00 80.62 76 PHE A N 1
ATOM 611 C CA . PHE A 1 76 ? -6.924 -9.881 -5.741 1.00 80.62 76 PHE A CA 1
ATOM 612 C C . PHE A 1 76 ? -6.581 -9.915 -4.243 1.00 80.62 76 PHE A C 1
ATOM 614 O O . PHE A 1 76 ? -7.086 -10.809 -3.559 1.00 80.62 76 PHE A O 1
ATOM 621 N N . PRO A 1 77 ? -5.856 -8.935 -3.661 1.00 73.00 77 PRO A N 1
ATOM 622 C CA . PRO A 1 77 ? -5.530 -8.949 -2.234 1.00 73.00 77 PRO A CA 1
ATOM 623 C C . PRO A 1 77 ? -6.774 -8.772 -1.344 1.00 73.00 77 PRO A C 1
ATOM 625 O O . PRO A 1 77 ? -6.752 -9.112 -0.162 1.00 73.00 77 PRO A O 1
ATOM 628 N N .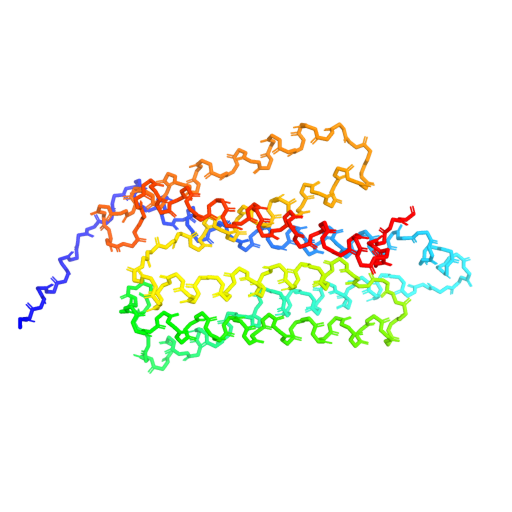 LEU A 1 78 ? -7.880 -8.266 -1.907 1.00 73.81 78 LEU A N 1
ATOM 629 C CA . LEU A 1 78 ? -9.156 -8.066 -1.215 1.00 73.81 78 LEU A CA 1
ATOM 630 C C . LEU A 1 78 ? -10.141 -9.226 -1.416 1.00 73.81 78 LEU A C 1
ATOM 632 O O . LEU A 1 78 ? -11.058 -9.399 -0.609 1.00 73.81 78 LEU A O 1
ATOM 636 N N . LEU A 1 79 ? -9.970 -10.040 -2.460 1.00 77.56 79 LEU A N 1
ATOM 637 C CA . LEU A 1 79 ? -10.889 -11.124 -2.809 1.00 77.56 79 LEU A CA 1
ATOM 638 C C . LEU A 1 79 ? -11.126 -12.116 -1.651 1.00 77.56 79 LEU A C 1
ATOM 640 O O . LEU A 1 79 ? -12.293 -12.412 -1.362 1.00 77.56 79 LEU A O 1
ATOM 644 N N . PRO A 1 80 ? -10.096 -12.574 -0.909 1.00 74.75 80 PRO A N 1
ATOM 645 C CA . PRO A 1 80 ? -10.311 -13.471 0.223 1.00 74.75 80 PRO A CA 1
ATOM 646 C C . PRO A 1 80 ? -11.171 -12.838 1.327 1.00 74.75 80 PRO A C 1
ATOM 648 O O . PRO A 1 80 ? -12.002 -13.513 1.939 1.00 74.75 80 PRO A O 1
ATOM 651 N N . VAL A 1 81 ? -11.038 -11.524 1.540 1.00 71.88 81 VAL A N 1
ATOM 652 C CA . VAL A 1 81 ? -11.832 -10.764 2.517 1.00 71.88 81 VAL A CA 1
ATOM 653 C C . VAL A 1 81 ? -13.306 -10.752 2.123 1.00 71.88 81 VAL A C 1
ATOM 655 O O . VAL A 1 81 ? -14.173 -11.022 2.958 1.00 71.88 81 VAL A O 1
ATOM 658 N N . PHE A 1 82 ? -13.602 -10.491 0.847 1.00 76.44 82 PHE A N 1
ATOM 659 C CA . PHE A 1 82 ? -14.972 -10.508 0.336 1.00 76.44 82 PHE A CA 1
ATOM 660 C C . PHE A 1 82 ? -15.612 -11.894 0.450 1.00 76.44 82 PHE A C 1
ATOM 662 O O . PHE A 1 82 ? -16.756 -12.001 0.900 1.00 76.44 82 PHE A O 1
ATOM 669 N N . ILE A 1 83 ? -14.874 -12.959 0.116 1.00 80.00 83 ILE A N 1
ATOM 670 C CA . ILE A 1 83 ? -15.357 -14.344 0.223 1.00 80.00 83 ILE A CA 1
ATOM 671 C C . ILE A 1 83 ? -15.701 -14.689 1.676 1.00 80.00 83 ILE A C 1
ATOM 673 O O . ILE A 1 83 ? -16.765 -15.252 1.945 1.00 80.00 83 ILE A O 1
ATOM 677 N N . LEU A 1 84 ? -14.831 -14.344 2.627 1.00 76.38 84 LEU A N 1
ATOM 678 C CA . LEU A 1 84 ? -15.049 -14.647 4.043 1.00 76.38 84 LEU A CA 1
ATOM 679 C C . LEU A 1 84 ? -16.181 -13.823 4.663 1.00 76.38 84 LEU A C 1
ATOM 681 O O . LEU A 1 84 ? -16.950 -14.357 5.466 1.00 76.38 84 LEU A O 1
ATOM 685 N N . ASN A 1 85 ? -16.334 -12.563 4.250 1.00 72.44 85 ASN A N 1
ATOM 686 C CA . ASN A 1 85 ? -17.466 -11.728 4.647 1.00 72.44 85 ASN A CA 1
ATOM 687 C C . ASN A 1 85 ? -18.791 -12.296 4.105 1.00 72.44 85 ASN A C 1
ATOM 689 O O . ASN A 1 85 ? -19.752 -12.438 4.856 1.00 72.44 85 ASN A O 1
ATOM 693 N N . LYS A 1 86 ? -18.834 -12.714 2.829 1.00 80.50 86 LYS A N 1
ATOM 694 C CA . LYS A 1 86 ? -20.025 -13.343 2.222 1.00 80.50 86 LYS A CA 1
ATOM 695 C C . LYS A 1 86 ? -20.422 -14.639 2.932 1.00 80.50 86 LYS A C 1
ATOM 697 O O . LYS A 1 86 ? -21.607 -14.907 3.091 1.00 80.50 86 LYS A O 1
ATOM 702 N N . LYS A 1 87 ? -19.445 -15.427 3.391 1.00 80.62 87 LYS A N 1
ATOM 703 C CA . LYS A 1 87 ? -19.675 -16.663 4.160 1.00 80.62 87 LYS A CA 1
ATOM 704 C C . LYS A 1 87 ? -20.084 -16.415 5.620 1.00 80.62 87 LYS A C 1
ATOM 706 O O . LYS A 1 87 ? -20.205 -17.376 6.370 1.00 80.62 87 LYS A O 1
ATOM 711 N N . GLY A 1 88 ? -20.223 -15.159 6.054 1.00 69.62 88 GLY A N 1
ATOM 712 C CA . GLY A 1 88 ? -20.564 -14.806 7.436 1.00 69.62 88 GLY A CA 1
ATOM 713 C C . GLY A 1 88 ? -19.492 -15.168 8.469 1.00 69.62 88 GLY A C 1
ATOM 714 O O . GLY A 1 88 ? -19.703 -14.947 9.658 1.00 69.62 88 GLY A O 1
ATOM 715 N N . LYS A 1 89 ? -18.334 -15.687 8.028 1.00 68.88 89 LYS A N 1
ATOM 716 C CA . LYS A 1 89 ? -17.208 -16.069 8.894 1.00 68.88 89 LYS A CA 1
ATOM 717 C C . LYS A 1 89 ? -16.535 -14.856 9.523 1.00 68.88 89 LYS A C 1
ATOM 719 O O . LYS A 1 89 ? -15.889 -14.969 10.550 1.00 68.88 89 LYS A O 1
ATOM 724 N N . ILE A 1 90 ? -16.691 -13.702 8.885 1.00 62.75 90 ILE A N 1
ATOM 725 C CA . ILE A 1 90 ? -16.115 -12.433 9.294 1.00 62.75 90 ILE A CA 1
ATOM 726 C C . ILE A 1 90 ? -17.261 -11.427 9.331 1.00 62.75 90 ILE A C 1
ATOM 728 O O . ILE A 1 90 ? -17.800 -11.060 8.289 1.00 62.75 90 ILE A O 1
ATOM 732 N N . LYS A 1 91 ? -17.652 -10.963 10.525 1.00 55.78 91 LYS A N 1
ATOM 733 C CA . LYS A 1 91 ? -18.623 -9.865 10.650 1.00 55.78 91 LYS A CA 1
ATOM 734 C C . LYS A 1 91 ? -17.935 -8.562 10.240 1.00 55.78 91 LYS A C 1
ATOM 736 O O . LYS A 1 91 ? -17.065 -8.056 10.946 1.00 55.78 91 LYS A O 1
ATOM 741 N N . SER A 1 92 ? -18.313 -8.052 9.069 1.00 48.09 92 SER A N 1
ATOM 742 C CA . SER A 1 92 ? -17.787 -6.846 8.416 1.00 48.09 92 SER A CA 1
ATOM 743 C C . SER A 1 92 ? -17.265 -5.765 9.390 1.00 48.09 92 SER A C 1
ATOM 745 O O . SER A 1 92 ? -18.030 -5.189 10.171 1.00 48.09 92 SER A O 1
ATOM 747 N N . TYR A 1 93 ? -15.974 -5.437 9.267 1.00 45.12 93 TYR A N 1
ATOM 748 C CA . TYR A 1 93 ? -15.290 -4.236 9.784 1.00 45.12 93 TYR A CA 1
ATOM 749 C C . TYR A 1 93 ? -15.317 -3.966 11.303 1.00 45.12 93 TYR A C 1
ATOM 751 O O . TYR A 1 93 ? -14.731 -2.979 11.752 1.00 45.12 93 TYR A O 1
ATOM 759 N N . THR A 1 94 ? -15.933 -4.833 12.103 1.00 47.62 94 THR A N 1
ATOM 760 C CA . THR A 1 94 ? -15.786 -4.910 13.570 1.00 47.62 94 THR A CA 1
ATOM 761 C C . THR A 1 94 ? -15.201 -6.256 13.962 1.00 47.62 94 THR A C 1
ATOM 763 O O . THR A 1 94 ? -15.562 -6.826 14.986 1.00 47.62 94 THR A O 1
ATOM 766 N N . THR A 1 95 ? -14.334 -6.788 13.103 1.00 51.44 95 THR A N 1
ATOM 767 C CA . THR A 1 95 ? -13.726 -8.091 13.291 1.00 51.44 95 THR A CA 1
ATOM 768 C C . THR A 1 95 ? -13.044 -8.161 14.639 1.00 51.44 95 THR A C 1
ATOM 770 O O . THR A 1 95 ? -12.267 -7.256 15.004 1.00 51.44 95 THR A O 1
ATOM 773 N N . GLN A 1 96 ? -13.348 -9.243 15.357 1.00 56.47 96 GLN A N 1
ATOM 774 C CA . GLN A 1 96 ? -12.621 -9.601 16.558 1.00 56.47 96 GLN A CA 1
ATOM 775 C C . GLN A 1 96 ? -11.140 -9.695 16.197 1.00 56.47 96 GLN A C 1
ATOM 777 O O . GLN A 1 96 ? -10.761 -9.901 15.041 1.00 56.47 96 GLN A O 1
ATOM 782 N N . ARG A 1 97 ? -10.281 -9.430 17.178 1.00 59.66 97 ARG A N 1
ATOM 783 C CA . ARG A 1 97 ? -8.831 -9.365 16.971 1.00 59.66 97 ARG A CA 1
ATOM 784 C C . ARG A 1 97 ? -8.298 -10.601 16.234 1.00 59.66 97 ARG A C 1
ATOM 786 O O . ARG A 1 97 ? -7.433 -10.467 15.378 1.00 59.66 97 ARG A O 1
ATOM 793 N N . GLU A 1 98 ? -8.864 -11.753 16.563 1.00 61.75 98 GLU A N 1
ATOM 794 C CA . GLU A 1 98 ? -8.518 -13.081 16.062 1.00 61.75 98 GLU A CA 1
ATOM 795 C C . GLU A 1 98 ? -8.758 -13.197 14.548 1.00 61.75 98 GLU A C 1
ATOM 797 O O . GLU A 1 98 ? -7.886 -13.644 13.806 1.00 61.75 98 GLU A O 1
ATOM 802 N N . ASP A 1 99 ? -9.855 -12.628 14.050 1.00 66.44 99 ASP A N 1
ATOM 803 C CA . ASP A 1 99 ? -10.173 -12.611 12.619 1.00 66.44 99 ASP A CA 1
ATOM 804 C C . ASP A 1 99 ? -9.266 -11.667 11.810 1.00 66.44 99 ASP A C 1
ATOM 806 O O . ASP A 1 99 ? -9.146 -11.791 10.588 1.00 66.44 99 ASP A O 1
ATOM 810 N N . ARG A 1 100 ? -8.617 -10.690 12.465 1.00 71.75 100 ARG A N 1
ATOM 811 C CA . ARG A 1 100 ? -7.701 -9.759 11.779 1.00 71.75 100 ARG A CA 1
ATOM 812 C C . ARG A 1 100 ? -6.424 -10.447 11.336 1.00 71.75 100 ARG A C 1
ATOM 814 O O . ARG A 1 100 ? -5.881 -10.053 10.310 1.00 71.75 100 ARG A O 1
ATOM 821 N N . PHE A 1 101 ? -5.972 -11.463 12.070 1.00 75.06 101 PHE A 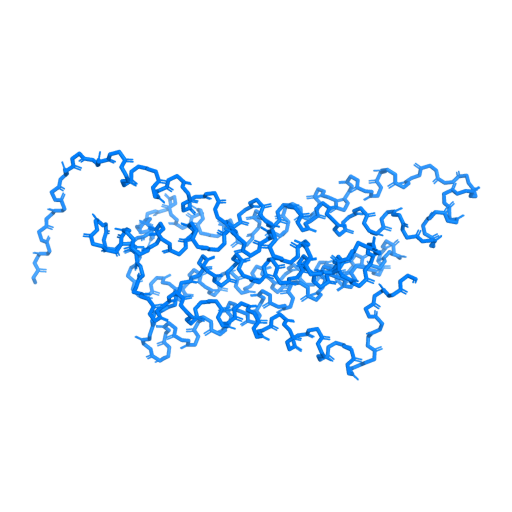N 1
ATOM 822 C CA . PHE A 1 101 ? -4.830 -12.273 11.661 1.00 75.06 101 PHE A CA 1
ATOM 823 C C . PHE A 1 101 ? -5.112 -12.966 10.328 1.00 75.06 101 PHE A C 1
ATOM 825 O O . PHE A 1 101 ? -4.302 -12.875 9.414 1.00 75.06 101 PHE A O 1
ATOM 832 N N . VAL A 1 102 ? -6.299 -13.564 10.178 1.00 77.00 102 VAL A N 1
ATOM 833 C CA . VAL A 1 102 ? -6.717 -14.220 8.930 1.00 77.00 102 VAL A CA 1
ATOM 834 C C . VAL A 1 102 ? -6.765 -13.217 7.778 1.00 77.00 102 VAL A C 1
ATOM 836 O O . VAL A 1 102 ? -6.228 -13.482 6.706 1.00 77.00 102 VAL A O 1
ATOM 839 N N . LEU A 1 103 ? -7.351 -12.037 8.001 1.00 78.25 103 LEU A 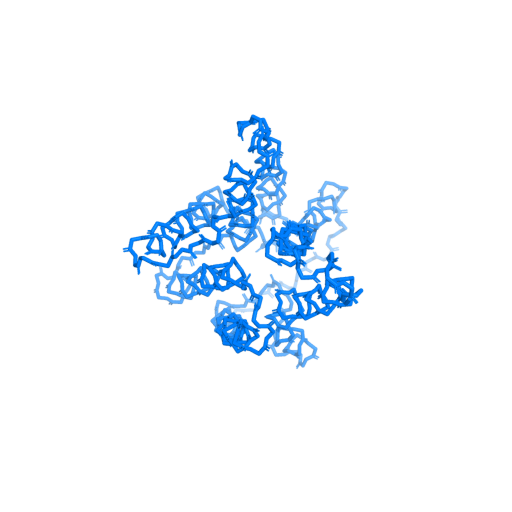N 1
ATOM 840 C CA . LEU A 1 103 ? -7.424 -10.984 6.983 1.00 78.25 103 LEU A CA 1
ATOM 841 C C . LEU A 1 103 ? -6.040 -10.482 6.553 1.00 78.25 103 LEU A C 1
ATOM 843 O O . LEU A 1 103 ? -5.782 -10.325 5.362 1.00 78.25 103 LEU A O 1
ATOM 847 N N . LEU A 1 104 ? -5.152 -10.231 7.514 1.00 81.81 104 LEU A N 1
ATOM 848 C CA . LEU A 1 104 ? -3.802 -9.751 7.234 1.00 81.81 104 LEU A CA 1
ATOM 849 C C . LEU A 1 104 ? -2.929 -10.842 6.606 1.00 81.81 104 LEU A C 1
ATOM 851 O O . LEU A 1 104 ? -2.193 -10.543 5.676 1.00 81.81 104 LEU A O 1
ATOM 855 N N . GLY A 1 105 ? -3.059 -12.097 7.044 1.00 83.62 105 GLY A N 1
ATOM 856 C CA . GLY A 1 105 ? -2.364 -13.244 6.458 1.00 83.62 105 GLY A CA 1
ATOM 857 C C . GLY A 1 105 ? -2.766 -13.479 5.004 1.00 83.62 105 GLY A C 1
ATOM 858 O O . GLY A 1 105 ? -1.904 -13.632 4.143 1.00 83.62 105 GLY A O 1
ATOM 859 N N . LEU A 1 106 ? -4.065 -13.412 4.700 1.00 83.94 106 LEU A N 1
ATOM 860 C CA . LEU A 1 106 ? -4.557 -13.491 3.322 1.00 83.94 106 LEU A CA 1
ATOM 861 C C . LEU A 1 106 ? -4.076 -12.313 2.471 1.00 83.94 106 LEU A C 1
ATOM 863 O O . LEU A 1 106 ? -3.712 -12.516 1.316 1.00 83.94 106 LEU A O 1
ATOM 867 N N . SER A 1 107 ? -4.018 -11.107 3.043 1.00 84.19 107 SER A N 1
ATOM 868 C CA . SER A 1 107 ? -3.436 -9.939 2.373 1.00 84.19 107 SER A CA 1
ATOM 869 C C . SER A 1 107 ? -1.948 -10.152 2.066 1.00 84.19 107 SER A C 1
ATOM 871 O O . SER A 1 107 ? -1.528 -9.929 0.936 1.00 84.19 107 SER A O 1
ATOM 873 N N . SER A 1 108 ? -1.154 -10.646 3.025 1.00 89.31 108 SER A N 1
ATOM 874 C CA . SER A 1 108 ? 0.264 -10.970 2.817 1.00 89.31 108 SER A CA 1
ATOM 875 C C . SER A 1 108 ? 0.461 -12.008 1.712 1.00 89.31 108 SER A C 1
ATOM 877 O O . SER A 1 108 ? 1.291 -11.801 0.835 1.00 89.31 108 SER A O 1
ATOM 879 N N . ILE A 1 109 ? -0.321 -13.091 1.703 1.00 89.25 109 ILE A N 1
ATOM 880 C CA . ILE A 1 109 ? -0.269 -14.090 0.623 1.00 89.25 109 ILE A CA 1
ATOM 881 C C . ILE A 1 109 ? -0.638 -13.446 -0.717 1.00 89.25 109 ILE A C 1
ATOM 883 O O . ILE A 1 109 ? 0.045 -13.675 -1.712 1.00 89.25 109 ILE A O 1
ATOM 887 N N . GLY A 1 110 ? -1.676 -12.606 -0.737 1.00 87.19 110 GLY A N 1
ATOM 888 C CA . GLY A 1 110 ? -2.072 -11.841 -1.917 1.00 87.19 110 GLY A CA 1
ATOM 889 C C . GLY A 1 110 ? -0.909 -11.027 -2.479 1.00 87.19 110 GLY A C 1
ATOM 890 O O . GLY A 1 110 ? -0.551 -11.207 -3.636 1.00 87.19 110 GLY A O 1
ATOM 891 N N . TRP A 1 111 ? -0.262 -10.205 -1.653 1.00 90.38 111 TRP A N 1
ATOM 892 C CA . TRP A 1 111 ? 0.891 -9.400 -2.070 1.00 90.38 111 TRP A CA 1
ATOM 893 C C . TRP A 1 111 ? 2.106 -10.231 -2.482 1.00 90.38 111 TRP A C 1
ATOM 895 O O . TRP A 1 111 ? 2.801 -9.858 -3.420 1.00 90.38 111 TRP A O 1
ATOM 905 N N . PHE A 1 112 ? 2.343 -11.378 -1.847 1.00 91.50 112 PHE A N 1
ATOM 906 C CA . PHE A 1 112 ? 3.394 -12.294 -2.282 1.00 91.50 112 PHE A CA 1
ATOM 907 C C . PHE A 1 112 ? 3.129 -12.841 -3.692 1.00 91.50 112 PHE A C 1
ATOM 909 O O . PHE A 1 112 ? 4.022 -12.834 -4.535 1.00 91.50 112 PHE A O 1
ATOM 916 N N . ILE A 1 113 ? 1.886 -13.236 -3.985 1.00 89.44 113 ILE A N 1
ATOM 917 C CA . ILE A 1 113 ? 1.481 -13.672 -5.330 1.00 89.44 113 ILE A CA 1
ATOM 918 C C . ILE A 1 113 ? 1.661 -12.537 -6.342 1.00 89.44 113 ILE A C 1
ATOM 920 O O . ILE A 1 113 ? 2.177 -12.778 -7.428 1.00 89.44 113 ILE A O 1
ATOM 924 N N . VAL A 1 114 ? 1.299 -11.301 -5.983 1.00 87.94 114 VAL A N 1
ATOM 925 C CA . VAL A 1 114 ? 1.516 -10.116 -6.830 1.00 87.94 114 VAL A CA 1
ATOM 926 C C . VAL A 1 114 ? 2.990 -9.973 -7.212 1.00 87.94 114 VAL A C 1
ATOM 928 O O . VAL A 1 114 ? 3.300 -9.825 -8.391 1.00 87.94 114 VAL A O 1
ATOM 931 N N . ILE A 1 115 ? 3.899 -10.067 -6.237 1.00 91.94 115 ILE A N 1
ATOM 932 C CA . ILE A 1 115 ? 5.349 -9.999 -6.474 1.00 91.94 115 ILE A CA 1
ATOM 933 C C . ILE A 1 115 ? 5.783 -11.082 -7.467 1.00 91.94 115 ILE A C 1
ATOM 935 O O . ILE A 1 115 ? 6.469 -10.773 -8.440 1.00 91.94 115 ILE A O 1
ATOM 939 N N . LEU A 1 116 ? 5.357 -12.333 -7.258 1.00 92.00 116 LEU A N 1
ATOM 940 C CA . LEU A 1 116 ? 5.699 -13.446 -8.149 1.00 92.00 116 LEU A CA 1
ATOM 941 C C . LEU A 1 116 ? 5.184 -13.229 -9.574 1.00 92.00 116 LEU A C 1
ATOM 943 O O . LEU A 1 116 ? 5.926 -13.445 -10.529 1.00 92.00 116 LEU A O 1
ATOM 947 N N . VAL A 1 117 ? 3.941 -12.766 -9.723 1.00 89.62 117 VAL A N 1
ATOM 948 C CA . VAL A 1 117 ? 3.348 -12.460 -11.031 1.00 89.62 117 VAL A CA 1
ATOM 949 C C . VAL A 1 117 ? 4.173 -11.401 -11.755 1.00 89.62 117 VAL A C 1
ATOM 951 O O . VAL A 1 117 ? 4.503 -11.595 -12.921 1.00 89.62 117 VAL A O 1
ATOM 954 N N . TYR A 1 118 ? 4.571 -10.319 -11.083 1.00 88.62 118 TYR A N 1
ATOM 955 C CA . TYR A 1 118 ? 5.378 -9.283 -11.731 1.00 88.62 118 TYR A CA 1
ATOM 956 C C . TYR A 1 118 ? 6.807 -9.719 -12.045 1.00 88.62 118 TYR A C 1
ATOM 958 O O . TYR A 1 118 ? 7.331 -9.285 -13.062 1.00 88.62 118 TYR A O 1
ATOM 966 N N . ILE A 1 119 ? 7.420 -10.599 -11.246 1.00 89.94 119 ILE A N 1
ATOM 967 C CA . ILE A 1 119 ? 8.715 -11.210 -11.595 1.00 89.94 119 ILE A CA 1
ATOM 968 C C . ILE A 1 119 ? 8.587 -12.032 -12.883 1.00 89.94 119 ILE A C 1
ATOM 970 O O . ILE A 1 119 ? 9.428 -11.925 -13.771 1.00 89.94 119 ILE A O 1
ATOM 974 N N . ILE A 1 120 ? 7.524 -12.827 -13.009 1.00 88.62 120 ILE A N 1
ATOM 975 C CA . ILE A 1 120 ? 7.268 -13.634 -14.209 1.00 88.62 120 ILE A CA 1
ATOM 976 C C . ILE A 1 120 ? 6.991 -12.731 -15.419 1.00 88.62 120 ILE A C 1
ATOM 978 O O . ILE A 1 120 ? 7.523 -12.967 -16.500 1.00 88.62 120 ILE A O 1
ATOM 982 N N . LEU A 1 121 ? 6.195 -11.673 -15.251 1.00 84.38 121 LEU A N 1
ATOM 983 C CA . LEU A 1 121 ? 5.890 -10.732 -16.331 1.00 84.38 121 LEU A CA 1
ATOM 984 C C . LEU A 1 121 ? 7.109 -9.922 -16.778 1.00 84.38 121 LEU A C 1
ATOM 986 O O . LEU A 1 121 ? 7.233 -9.680 -17.974 1.00 84.38 121 LEU A O 1
ATOM 990 N N . ASP A 1 122 ? 8.011 -9.554 -15.863 1.00 83.69 122 ASP A N 1
ATOM 991 C CA . ASP A 1 122 ? 9.302 -8.924 -16.192 1.00 83.69 122 ASP A CA 1
ATOM 992 C C . ASP A 1 122 ? 10.101 -9.806 -17.169 1.00 83.69 122 ASP A C 1
ATOM 994 O O . ASP A 1 122 ? 10.643 -9.317 -18.158 1.00 83.69 122 ASP A O 1
ATOM 998 N N . GLN A 1 123 ? 10.092 -11.128 -16.947 1.00 83.94 123 GLN A N 1
ATOM 999 C CA . GLN A 1 123 ? 10.778 -12.103 -17.801 1.00 83.94 123 GLN A CA 1
ATOM 1000 C C . GLN A 1 123 ? 10.057 -12.375 -19.128 1.00 83.94 123 GLN A C 1
ATOM 1002 O O . GLN A 1 123 ? 10.714 -12.528 -20.153 1.00 83.94 123 GLN A O 1
ATOM 1007 N N . ILE A 1 124 ? 8.721 -12.457 -19.124 1.00 81.88 124 ILE A N 1
ATOM 1008 C CA . ILE A 1 124 ? 7.933 -12.797 -20.322 1.00 81.88 124 ILE A CA 1
ATOM 1009 C C . ILE A 1 124 ? 7.806 -11.604 -21.264 1.00 81.88 124 ILE A C 1
ATOM 1011 O O . ILE A 1 124 ? 7.970 -11.745 -22.473 1.00 81.88 124 ILE A O 1
ATOM 1015 N N . LEU A 1 125 ? 7.453 -10.439 -20.721 1.00 75.31 125 LEU A N 1
ATOM 1016 C CA . LEU A 1 125 ? 7.184 -9.252 -21.525 1.00 75.31 125 LEU A CA 1
ATOM 1017 C C . LEU A 1 125 ? 8.474 -8.523 -21.902 1.00 75.31 125 LEU A C 1
ATOM 1019 O O . LEU A 1 125 ? 8.436 -7.701 -22.810 1.00 75.31 125 LEU A O 1
ATOM 1023 N N . LEU A 1 126 ? 9.597 -8.823 -21.233 1.00 73.06 126 LEU A N 1
ATOM 1024 C CA . LEU A 1 126 ? 10.871 -8.106 -21.381 1.00 73.06 126 LEU A CA 1
ATOM 1025 C C . LEU A 1 126 ? 10.711 -6.595 -21.146 1.00 73.06 126 LEU A C 1
ATOM 1027 O O . LEU A 1 126 ? 11.422 -5.767 -21.713 1.00 73.06 126 LEU A O 1
ATOM 1031 N N . VAL A 1 127 ? 9.748 -6.241 -20.296 1.00 72.25 127 VAL A N 1
ATOM 1032 C CA . VAL A 1 127 ? 9.410 -4.874 -19.916 1.00 72.25 127 VAL A CA 1
ATOM 1033 C C . VAL A 1 127 ? 9.711 -4.713 -18.437 1.00 72.25 127 VAL A C 1
ATOM 1035 O O . VAL A 1 127 ? 9.366 -5.582 -17.645 1.00 72.25 127 VAL A O 1
ATOM 1038 N N . ASN A 1 128 ? 10.321 -3.590 -18.060 1.00 76.31 128 ASN A N 1
ATOM 1039 C CA . ASN A 1 128 ? 10.774 -3.356 -16.695 1.00 76.31 128 ASN A CA 1
ATOM 1040 C C . ASN A 1 128 ? 9.600 -3.206 -15.706 1.00 76.31 128 ASN A C 1
ATOM 1042 O O . ASN A 1 128 ? 9.013 -2.132 -15.571 1.00 76.31 128 ASN A O 1
ATOM 1046 N N . MET A 1 129 ? 9.292 -4.276 -14.971 1.00 80.69 129 MET A N 1
ATOM 1047 C CA . MET A 1 129 ? 8.219 -4.336 -13.965 1.00 80.69 129 MET A CA 1
ATOM 1048 C C . MET A 1 129 ? 8.707 -4.024 -12.548 1.00 80.69 129 MET A C 1
ATOM 1050 O O . MET A 1 129 ? 7.961 -4.166 -11.575 1.00 80.69 129 MET A O 1
ATOM 1054 N N . ARG A 1 130 ? 9.961 -3.594 -12.382 1.00 82.44 130 ARG A N 1
ATOM 1055 C CA . ARG A 1 130 ? 10.610 -3.498 -11.064 1.00 82.44 130 ARG A CA 1
ATOM 1056 C C . ARG A 1 130 ? 9.903 -2.552 -10.108 1.00 82.44 130 ARG A C 1
ATOM 1058 O O . ARG A 1 130 ? 9.861 -2.832 -8.915 1.00 82.44 130 ARG A O 1
ATOM 1065 N N . ASN A 1 131 ? 9.292 -1.481 -10.611 1.00 80.56 131 ASN A N 1
ATOM 1066 C CA . ASN A 1 131 ? 8.516 -0.557 -9.781 1.00 80.56 131 ASN A CA 1
ATOM 1067 C C . ASN A 1 131 ? 7.296 -1.246 -9.148 1.00 80.56 131 ASN A C 1
ATOM 1069 O O . ASN A 1 131 ? 7.039 -1.073 -7.955 1.00 80.56 131 ASN A O 1
ATOM 1073 N N . PHE A 1 132 ? 6.603 -2.102 -9.904 1.00 84.69 132 PHE A N 1
ATOM 1074 C CA . PHE A 1 132 ? 5.508 -2.918 -9.382 1.00 84.69 132 PHE A CA 1
ATOM 1075 C C . PHE A 1 132 ? 5.998 -3.978 -8.393 1.00 84.69 132 PHE A C 1
ATOM 1077 O O . PHE A 1 132 ? 5.347 -4.201 -7.373 1.00 84.69 132 PHE A O 1
ATOM 1084 N N . ILE A 1 133 ? 7.169 -4.577 -8.636 1.00 88.94 133 ILE A N 1
ATOM 1085 C CA . ILE A 1 133 ? 7.804 -5.526 -7.707 1.00 88.94 133 ILE A CA 1
ATOM 1086 C C . ILE A 1 133 ? 8.143 -4.833 -6.380 1.00 88.94 133 ILE A C 1
ATOM 1088 O O . ILE A 1 133 ? 7.751 -5.318 -5.323 1.00 88.94 133 ILE A O 1
ATOM 1092 N N . ILE A 1 134 ? 8.811 -3.676 -6.417 1.00 88.56 134 ILE A N 1
ATOM 1093 C CA . ILE A 1 134 ? 9.169 -2.882 -5.228 1.00 88.56 134 ILE A CA 1
ATOM 1094 C C . ILE A 1 134 ? 7.914 -2.492 -4.447 1.00 88.56 134 ILE A C 1
ATOM 1096 O O . ILE A 1 134 ? 7.872 -2.612 -3.221 1.00 88.56 134 ILE A O 1
ATOM 1100 N N . PHE A 1 135 ? 6.873 -2.053 -5.153 1.00 87.31 135 PHE A N 1
ATOM 1101 C CA . PHE A 1 135 ? 5.590 -1.720 -4.551 1.00 87.31 135 PHE A CA 1
ATOM 1102 C C . PHE A 1 135 ? 4.919 -2.926 -3.894 1.00 87.31 135 PHE A C 1
A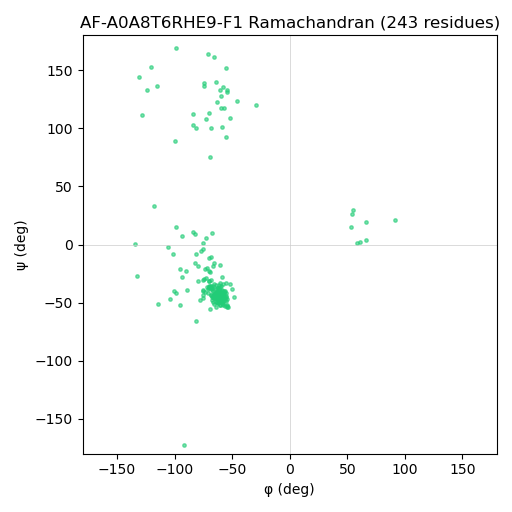TOM 1104 O O . PHE A 1 135 ? 4.508 -2.837 -2.734 1.00 87.31 135 PHE A O 1
ATOM 1111 N N . GLY A 1 136 ? 4.880 -4.067 -4.584 1.00 90.25 136 GLY A N 1
ATOM 1112 C CA . GLY A 1 136 ? 4.383 -5.323 -4.035 1.00 90.25 136 GLY A CA 1
ATOM 1113 C C . GLY A 1 136 ? 5.140 -5.735 -2.772 1.00 90.25 136 GLY A C 1
ATOM 1114 O O . GLY A 1 136 ? 4.516 -6.044 -1.756 1.00 90.25 136 GLY A O 1
ATOM 1115 N N . THR A 1 137 ? 6.472 -5.649 -2.792 1.00 93.25 137 THR A N 1
ATOM 1116 C CA . THR A 1 137 ? 7.337 -5.954 -1.642 1.00 93.25 137 THR A CA 1
ATOM 1117 C C . THR A 1 137 ? 7.069 -5.027 -0.462 1.00 93.25 137 THR A C 1
ATOM 1119 O O . THR A 1 137 ? 6.915 -5.503 0.663 1.00 93.25 137 THR A O 1
ATOM 1122 N N . ALA A 1 138 ? 6.936 -3.718 -0.691 1.00 92.69 138 ALA A N 1
ATOM 1123 C CA . ALA A 1 138 ? 6.628 -2.771 0.377 1.00 92.69 138 ALA A CA 1
ATOM 1124 C C . ALA A 1 138 ? 5.286 -3.103 1.051 1.00 92.69 138 ALA A C 1
ATOM 1126 O O . ALA A 1 138 ? 5.201 -3.151 2.279 1.00 92.69 138 ALA A O 1
ATOM 1127 N N . TYR A 1 139 ? 4.243 -3.399 0.270 1.00 90.81 139 TYR A N 1
ATOM 1128 C CA . TYR A 1 139 ? 2.933 -3.766 0.816 1.00 90.81 139 TYR A CA 1
ATOM 1129 C C . TYR A 1 139 ? 2.925 -5.130 1.506 1.00 90.81 139 TYR A C 1
ATOM 1131 O O . TYR A 1 139 ? 2.262 -5.286 2.535 1.00 90.81 139 TYR A O 1
ATOM 1139 N N . PHE A 1 140 ? 3.690 -6.094 0.995 1.00 93.50 140 PHE A N 1
ATOM 1140 C CA . PHE A 1 140 ? 3.909 -7.374 1.658 1.00 93.50 140 PHE A CA 1
ATOM 1141 C C . PHE A 1 140 ? 4.532 -7.177 3.046 1.00 93.50 140 PHE A C 1
ATOM 1143 O O . PHE A 1 140 ? 3.992 -7.671 4.039 1.00 93.50 140 PHE A O 1
ATOM 1150 N N . ILE A 1 141 ? 5.602 -6.379 3.143 1.00 94.81 141 ILE A N 1
ATOM 1151 C CA . ILE A 1 141 ? 6.274 -6.063 4.413 1.00 94.81 141 ILE A CA 1
ATOM 1152 C C . ILE A 1 141 ? 5.331 -5.305 5.355 1.00 94.81 141 ILE A C 1
ATOM 1154 O O . ILE A 1 141 ? 5.233 -5.656 6.531 1.00 94.81 141 ILE A O 1
ATOM 1158 N N . ILE A 1 142 ? 4.580 -4.314 4.858 1.00 92.81 142 ILE A N 1
ATOM 1159 C CA . ILE A 1 142 ? 3.560 -3.606 5.650 1.00 92.81 142 ILE A CA 1
ATOM 1160 C C . ILE A 1 142 ? 2.538 -4.598 6.213 1.00 92.81 142 ILE A C 1
ATOM 1162 O O . ILE A 1 142 ? 2.192 -4.516 7.395 1.00 92.81 142 ILE A O 1
ATOM 1166 N N . ALA A 1 143 ? 2.045 -5.537 5.404 1.00 90.75 143 ALA A N 1
ATOM 1167 C CA . ALA A 1 143 ? 1.087 -6.539 5.854 1.00 90.75 143 ALA A CA 1
ATOM 1168 C C . ALA A 1 143 ? 1.686 -7.428 6.959 1.00 90.75 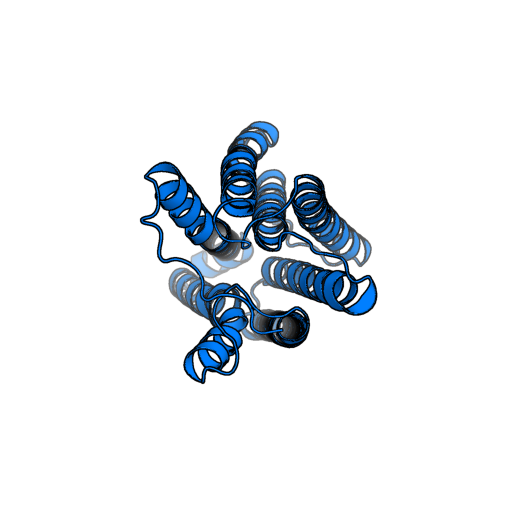143 ALA A C 1
ATOM 1170 O O . ALA A 1 143 ? 1.064 -7.566 8.013 1.00 90.75 143 ALA A O 1
ATOM 1171 N N .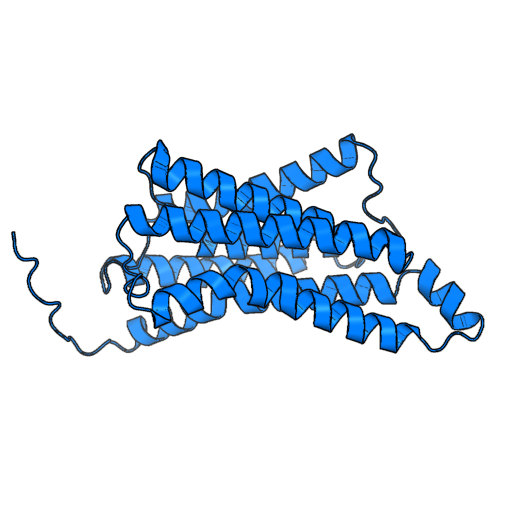 LEU A 1 144 ? 2.920 -7.922 6.788 1.00 92.19 144 LEU A N 1
ATOM 1172 C CA . LEU A 1 144 ? 3.629 -8.711 7.806 1.00 92.19 144 LEU A CA 1
ATOM 1173 C C . LEU A 1 144 ? 3.847 -7.935 9.112 1.00 92.19 144 LEU A C 1
ATOM 1175 O O . LEU A 1 144 ? 3.551 -8.438 10.196 1.00 92.19 144 LEU A O 1
ATOM 1179 N N . ILE A 1 145 ? 4.296 -6.683 9.028 1.00 92.00 145 ILE A N 1
ATOM 1180 C CA . ILE A 1 145 ? 4.472 -5.806 10.194 1.00 92.00 145 ILE A CA 1
ATOM 1181 C C . ILE A 1 145 ? 3.142 -5.634 10.937 1.00 92.00 145 ILE A C 1
ATOM 1183 O O . ILE A 1 145 ? 3.085 -5.737 12.164 1.00 92.00 145 ILE A O 1
ATOM 1187 N N . ASN A 1 146 ? 2.042 -5.438 10.209 1.00 88.31 146 ASN A N 1
ATOM 1188 C CA . ASN A 1 146 ? 0.719 -5.324 10.817 1.00 88.31 146 ASN A CA 1
ATOM 1189 C C . ASN A 1 146 ? 0.227 -6.645 11.433 1.00 88.31 146 ASN A C 1
ATOM 1191 O O . ASN A 1 146 ? -0.487 -6.590 12.439 1.00 88.31 146 ASN A O 1
ATOM 1195 N N . ILE A 1 147 ? 0.615 -7.812 10.900 1.00 88.19 147 ILE A N 1
ATOM 1196 C CA . ILE A 1 147 ? 0.363 -9.121 11.532 1.00 88.19 147 ILE A CA 1
ATOM 1197 C C . ILE A 1 147 ? 1.044 -9.176 12.898 1.00 88.19 147 ILE A C 1
ATOM 1199 O O . ILE A 1 147 ? 0.376 -9.466 13.896 1.00 88.19 147 ILE A O 1
ATOM 1203 N N . VAL A 1 148 ? 2.341 -8.856 12.949 1.00 88.62 148 VAL A N 1
ATOM 1204 C CA . VAL A 1 148 ? 3.150 -8.890 14.178 1.00 88.62 148 VAL A CA 1
ATOM 1205 C C . VAL A 1 148 ? 2.606 -7.910 15.214 1.00 88.62 148 VAL A C 1
ATOM 1207 O O . VAL A 1 148 ? 2.395 -8.282 16.369 1.00 88.62 148 VAL A O 1
ATOM 1210 N N . ILE A 1 149 ? 2.292 -6.678 14.810 1.00 86.38 149 ILE A N 1
ATOM 1211 C CA . ILE A 1 149 ? 1.746 -5.662 15.719 1.00 86.38 149 ILE A CA 1
ATOM 1212 C C . ILE A 1 149 ? 0.365 -6.069 16.252 1.00 86.38 149 ILE A C 1
ATOM 1214 O O . ILE A 1 149 ? 0.097 -5.951 17.452 1.00 86.38 149 ILE A O 1
ATOM 1218 N N . THR A 1 150 ? -0.520 -6.554 15.376 1.00 81.31 150 THR A N 1
ATOM 1219 C CA . THR A 1 150 ? -1.911 -6.858 15.746 1.00 81.31 150 THR A CA 1
ATOM 1220 C C . THR A 1 150 ? -2.017 -8.118 16.597 1.00 81.31 150 THR A C 1
ATOM 1222 O O . THR A 1 150 ? -2.796 -8.138 17.559 1.00 81.31 150 THR A O 1
ATOM 1225 N N . SER A 1 151 ? -1.250 -9.152 16.252 1.00 78.44 151 SER A N 1
ATOM 1226 C CA . SER A 1 151 ? -1.376 -10.503 16.816 1.00 78.44 151 SER A CA 1
ATOM 1227 C C . SER A 1 151 ? -0.348 -10.762 17.912 1.00 78.44 151 SER A C 1
ATOM 1229 O O . SER A 1 151 ? -0.706 -11.293 18.958 1.00 78.44 151 SER A O 1
ATOM 1231 N N . GLY A 1 152 ? 0.899 -10.324 17.712 1.00 78.62 152 GLY A N 1
ATOM 1232 C CA . GLY A 1 152 ? 1.987 -10.477 18.679 1.00 78.62 152 GLY A CA 1
ATOM 1233 C C . GLY A 1 152 ? 1.950 -9.409 19.770 1.00 78.62 152 GLY A C 1
ATOM 1234 O O . GLY A 1 152 ? 1.667 -9.707 20.926 1.00 78.62 152 GLY A O 1
ATOM 1235 N N . LEU A 1 153 ? 2.159 -8.140 19.399 1.00 81.88 153 LEU A N 1
ATOM 1236 C CA . LEU A 1 153 ? 2.273 -7.022 20.360 1.00 81.88 153 LEU A CA 1
ATOM 1237 C C . LEU A 1 153 ? 0.946 -6.578 20.966 1.00 81.88 153 LEU A C 1
ATOM 1239 O O . LEU A 1 153 ? 0.882 -5.673 21.796 1.00 81.88 153 LEU A O 1
ATOM 1243 N N . LYS A 1 154 ? -0.141 -7.184 20.512 1.00 79.06 154 LYS A N 1
ATOM 1244 C CA . LYS A 1 154 ? -1.484 -6.860 20.942 1.00 79.06 154 LYS A CA 1
ATOM 1245 C C . LYS A 1 154 ? -1.843 -5.361 20.804 1.00 79.06 154 LYS A C 1
ATOM 1247 O O . LYS A 1 154 ? -2.816 -4.904 21.416 1.00 79.06 154 LYS A O 1
ATOM 1252 N N . PHE A 1 155 ? -1.210 -4.642 19.878 1.00 81.12 155 PHE A N 1
ATOM 1253 C CA . PHE A 1 155 ? -1.500 -3.240 19.565 1.00 81.12 155 PHE A CA 1
ATOM 1254 C C . PHE A 1 155 ? -2.404 -3.111 18.323 1.00 81.12 155 PHE A C 1
ATOM 1256 O O . PHE A 1 155 ? -2.697 -4.093 17.641 1.00 81.12 155 PHE A O 1
ATOM 1263 N N . LYS A 1 156 ? -2.928 -1.912 18.051 1.00 81.12 156 LYS A N 1
ATOM 1264 C CA . LYS A 1 156 ? -3.785 -1.632 16.886 1.00 81.12 156 LYS A CA 1
ATOM 1265 C C . LYS A 1 156 ? -3.169 -0.500 16.078 1.00 81.12 156 LYS A C 1
ATOM 1267 O O . LYS A 1 156 ? -2.860 0.538 16.635 1.00 81.12 156 LYS A O 1
ATOM 1272 N N . THR A 1 157 ? -3.079 -0.656 14.770 1.00 86.06 157 THR A N 1
ATOM 1273 C CA . THR A 1 157 ? -2.595 0.371 13.838 1.00 86.06 157 THR A CA 1
ATOM 1274 C C . THR A 1 157 ? -3.672 0.698 12.816 1.00 86.06 157 THR A C 1
ATOM 1276 O O . THR A 1 157 ? -4.543 -0.122 12.511 1.00 86.06 157 THR A O 1
ATOM 1279 N N . SER A 1 158 ? -3.644 1.920 12.283 1.00 88.62 158 SER A N 1
ATOM 1280 C CA . SER A 1 158 ? -4.551 2.301 11.203 1.00 88.62 158 SER A CA 1
ATOM 1281 C C . SER A 1 158 ? -4.030 1.809 9.857 1.00 88.62 158 SER A C 1
ATOM 1283 O O . SER A 1 158 ? -3.197 2.461 9.228 1.00 88.62 158 SER A O 1
ATOM 1285 N N . LEU A 1 159 ? -4.591 0.699 9.370 1.00 85.75 159 LEU A N 1
ATOM 1286 C CA . LEU A 1 159 ? -4.308 0.173 8.026 1.00 85.75 159 LEU A CA 1
ATOM 1287 C C . LEU A 1 159 ? -4.643 1.172 6.911 1.00 85.75 159 LEU A C 1
ATOM 1289 O O . LEU A 1 159 ? -4.017 1.147 5.862 1.00 85.75 159 LEU A O 1
ATOM 1293 N N . HIS A 1 160 ? -5.608 2.070 7.138 1.00 87.56 160 HIS A N 1
ATOM 1294 C CA . HIS A 1 160 ? -5.962 3.079 6.136 1.00 87.56 160 HIS A CA 1
ATOM 1295 C C . HIS A 1 160 ? -4.916 4.185 6.065 1.00 87.56 160 HIS A C 1
ATOM 1297 O O . HIS A 1 160 ? -4.576 4.612 4.972 1.00 87.56 160 HIS A O 1
ATOM 1303 N N . MET A 1 161 ? -4.370 4.603 7.214 1.00 91.94 161 MET A N 1
ATOM 1304 C CA . MET A 1 161 ? -3.239 5.534 7.214 1.00 91.94 161 MET A CA 1
ATOM 1305 C C . MET A 1 161 ? -2.006 4.874 6.610 1.00 91.94 161 MET A C 1
ATOM 1307 O O . MET A 1 161 ? -1.391 5.458 5.735 1.00 91.94 161 MET A O 1
ATOM 1311 N N . SER A 1 162 ? -1.685 3.640 7.006 1.00 91.69 162 SER A N 1
ATOM 1312 C CA . SER A 1 162 ? -0.529 2.926 6.455 1.00 91.69 162 SER A CA 1
ATOM 1313 C C . SER A 1 162 ? -0.642 2.710 4.947 1.00 91.69 162 SER A C 1
ATOM 1315 O O . SER A 1 162 ? 0.311 3.003 4.230 1.00 91.69 162 SER A O 1
ATOM 1317 N N . GLY A 1 163 ? -1.809 2.290 4.450 1.00 88.94 163 GLY A N 1
ATOM 1318 C CA . GLY A 1 163 ? -2.068 2.118 3.020 1.00 88.94 163 GLY A CA 1
ATOM 1319 C C . GLY A 1 163 ? -2.047 3.431 2.233 1.00 88.94 163 GLY A C 1
ATOM 1320 O O . GLY A 1 163 ? -1.416 3.488 1.185 1.00 88.94 163 GLY A O 1
ATOM 1321 N N . ALA A 1 164 ? -2.685 4.493 2.736 1.00 89.56 164 ALA A N 1
ATOM 1322 C CA . ALA A 1 164 ? -2.686 5.792 2.061 1.00 89.56 164 ALA A CA 1
ATOM 1323 C C . ALA A 1 164 ? -1.289 6.427 2.055 1.00 89.56 164 ALA A C 1
ATOM 1325 O O . ALA A 1 164 ? -0.812 6.846 1.005 1.00 89.56 164 ALA A O 1
ATOM 1326 N N . THR A 1 165 ? -0.605 6.451 3.204 1.00 92.25 165 THR A N 1
ATOM 1327 C CA . THR A 1 165 ? 0.750 7.002 3.308 1.00 92.25 165 THR A CA 1
ATOM 1328 C C . THR A 1 165 ? 1.727 6.219 2.444 1.00 92.25 165 THR A C 1
ATOM 1330 O O . THR A 1 165 ? 2.474 6.847 1.713 1.00 92.25 165 THR A O 1
ATOM 1333 N N . SER A 1 166 ? 1.688 4.882 2.435 1.00 91.31 166 SER A N 1
ATOM 1334 C CA . SER A 1 166 ? 2.571 4.096 1.557 1.00 91.31 166 SER A CA 1
ATOM 1335 C C . SER A 1 166 ? 2.315 4.348 0.067 1.00 91.31 166 SER A C 1
ATOM 1337 O O . SER A 1 166 ? 3.275 4.567 -0.668 1.00 91.31 166 SER A O 1
ATOM 1339 N N . SER A 1 167 ? 1.052 4.401 -0.380 1.00 88.31 167 SER A N 1
ATOM 1340 C CA . SER A 1 167 ? 0.720 4.773 -1.768 1.00 88.31 167 SER A CA 1
ATOM 1341 C C . SER A 1 167 ? 1.222 6.171 -2.121 1.00 88.31 167 SER A C 1
ATOM 1343 O O . SER A 1 167 ? 1.844 6.352 -3.160 1.00 88.31 167 SER A O 1
ATOM 1345 N N . ILE A 1 168 ? 0.983 7.157 -1.253 1.00 88.31 168 ILE A N 1
ATOM 1346 C CA . ILE A 1 168 ? 1.403 8.546 -1.468 1.00 88.31 168 ILE A CA 1
ATOM 1347 C C . ILE A 1 168 ? 2.931 8.672 -1.464 1.00 88.31 168 ILE A C 1
ATOM 1349 O O . ILE A 1 168 ? 3.484 9.355 -2.318 1.00 88.31 168 ILE A O 1
ATOM 1353 N N . THR A 1 169 ? 3.626 8.013 -0.534 1.00 88.00 169 THR A N 1
ATOM 1354 C CA . THR A 1 169 ? 5.094 8.008 -0.478 1.00 88.00 169 THR A CA 1
ATOM 1355 C C . THR A 1 169 ? 5.679 7.357 -1.724 1.00 88.00 169 THR A C 1
ATOM 1357 O O . THR A 1 169 ? 6.622 7.895 -2.293 1.00 88.00 169 THR A O 1
ATOM 1360 N N . MET A 1 170 ? 5.100 6.249 -2.189 1.00 85.44 170 MET A N 1
ATOM 1361 C CA . MET A 1 170 ? 5.549 5.609 -3.421 1.00 85.44 170 MET A CA 1
ATOM 1362 C C . MET A 1 170 ? 5.275 6.487 -4.645 1.00 85.44 170 MET A C 1
ATOM 1364 O O . MET A 1 170 ? 6.182 6.669 -5.447 1.00 85.44 170 MET A O 1
ATOM 1368 N N . LEU A 1 171 ? 4.080 7.084 -4.753 1.00 81.38 171 LEU A N 1
ATOM 1369 C CA . LEU A 1 171 ? 3.744 8.052 -5.802 1.00 81.38 171 LEU A CA 1
ATOM 1370 C C . LEU A 1 171 ? 4.751 9.197 -5.821 1.00 81.38 171 LEU A C 1
ATOM 1372 O O . LEU A 1 171 ? 5.348 9.459 -6.856 1.00 81.38 171 LEU A O 1
ATOM 1376 N N . TYR A 1 172 ? 4.993 9.826 -4.671 1.00 80.69 172 TYR A N 1
ATOM 1377 C CA . TYR A 1 172 ? 5.965 10.903 -4.543 1.00 80.69 172 TYR A CA 1
ATOM 1378 C C . TYR A 1 172 ? 7.343 10.483 -5.039 1.00 80.69 172 TYR A C 1
ATOM 1380 O O . TYR A 1 172 ? 7.895 11.151 -5.901 1.00 80.69 172 TYR A O 1
ATOM 1388 N N . ILE A 1 173 ? 7.881 9.374 -4.532 1.00 76.56 173 ILE A N 1
ATOM 1389 C CA . ILE A 1 173 ? 9.207 8.902 -4.931 1.00 76.56 173 ILE A CA 1
ATOM 1390 C C . ILE A 1 173 ? 9.202 8.623 -6.439 1.00 76.56 173 ILE A C 1
ATOM 1392 O O . ILE A 1 173 ? 10.053 9.115 -7.169 1.00 76.56 173 ILE A O 1
ATOM 1396 N N . SER A 1 174 ? 8.178 7.950 -6.948 1.00 73.06 174 SER A N 1
ATOM 1397 C CA . SER A 1 174 ? 8.039 7.683 -8.377 1.00 73.06 174 SER A CA 1
ATOM 1398 C C . SER A 1 174 ? 7.763 8.904 -9.256 1.00 73.06 174 SER A C 1
ATOM 1400 O O . SER A 1 174 ? 7.806 8.764 -10.467 1.00 73.06 174 SER A O 1
ATOM 1402 N N . TYR A 1 175 ? 7.460 10.075 -8.700 1.00 70.81 175 TYR A N 1
ATOM 1403 C CA . TYR A 1 175 ? 7.280 11.315 -9.459 1.00 70.81 175 TYR A CA 1
ATOM 1404 C C . TYR A 1 175 ? 8.489 12.236 -9.318 1.00 70.81 175 TYR A C 1
ATOM 1406 O O . TYR A 1 175 ? 8.978 12.744 -10.320 1.00 70.81 175 TYR A O 1
ATOM 1414 N N . ALA A 1 176 ? 8.984 12.437 -8.095 1.00 65.56 176 ALA A N 1
ATOM 1415 C CA . ALA A 1 176 ? 10.159 13.254 -7.803 1.00 65.56 176 ALA A CA 1
ATOM 1416 C C . ALA A 1 176 ? 11.376 12.759 -8.589 1.00 65.56 176 ALA A C 1
ATOM 1418 O O . ALA A 1 176 ? 12.100 13.546 -9.180 1.00 65.56 176 ALA A O 1
ATOM 1419 N N . TYR A 1 177 ? 11.528 11.440 -8.698 1.00 58.84 177 TYR A N 1
ATOM 1420 C CA . TYR A 1 177 ? 12.630 10.850 -9.445 1.00 58.84 177 TYR A CA 1
ATOM 1421 C C . TYR A 1 177 ? 12.422 10.790 -10.970 1.00 58.84 177 TYR A C 1
ATOM 1423 O O . TYR A 1 177 ? 13.366 10.440 -11.669 1.00 58.84 177 TYR A O 1
ATOM 1431 N N . PHE A 1 178 ? 11.233 11.116 -11.499 1.00 55.00 178 PHE A N 1
ATOM 1432 C CA . PHE A 1 178 ? 10.866 10.805 -12.894 1.00 55.00 178 PHE A CA 1
ATOM 1433 C C . PHE A 1 178 ? 10.242 11.961 -13.694 1.00 55.00 178 PHE A C 1
ATOM 1435 O O . PHE A 1 178 ? 10.324 11.969 -14.916 1.00 55.00 178 PHE A O 1
ATOM 1442 N N . GLY A 1 179 ? 9.579 12.920 -13.043 1.00 52.53 179 GLY A N 1
ATOM 1443 C CA . GLY A 1 179 ? 8.688 13.874 -13.712 1.00 52.53 179 GLY A CA 1
ATOM 1444 C C . GLY A 1 179 ? 9.256 15.271 -13.960 1.00 52.53 179 GLY A C 1
ATOM 1445 O O . GLY A 1 179 ? 8.572 16.076 -14.581 1.00 52.53 179 GLY A O 1
ATOM 1446 N N . GLY A 1 180 ? 10.440 15.612 -13.435 1.00 53.84 180 GLY A N 1
ATOM 1447 C CA . GLY A 1 180 ? 11.021 16.963 -13.557 1.00 53.84 180 GLY A CA 1
ATOM 1448 C C . GLY A 1 180 ? 10.187 18.100 -12.934 1.00 53.84 180 GLY A C 1
ATOM 1449 O O . GLY A 1 180 ? 10.565 19.266 -13.021 1.00 53.84 180 GLY A O 1
ATOM 1450 N N . VAL A 1 181 ? 9.051 17.784 -12.301 1.00 55.53 181 VAL A N 1
ATOM 1451 C CA . VAL A 1 181 ? 8.200 18.728 -11.567 1.00 55.53 181 VAL A CA 1
ATOM 1452 C C . VAL A 1 181 ? 8.898 19.075 -10.248 1.00 55.53 181 VAL A C 1
ATOM 1454 O O . VAL A 1 181 ? 9.419 18.158 -9.611 1.00 55.53 181 VAL A O 1
ATOM 1457 N N . PRO A 1 182 ? 8.894 20.344 -9.789 1.00 58.31 182 PRO A N 1
ATOM 1458 C CA . PRO A 1 182 ? 9.473 20.713 -8.499 1.00 58.31 182 PRO A CA 1
ATOM 1459 C C . PRO A 1 182 ? 8.915 19.831 -7.371 1.00 58.31 182 PRO A C 1
ATOM 1461 O O . PRO A 1 182 ? 7.747 19.935 -6.982 1.00 58.31 182 PRO A O 1
ATOM 1464 N N . GLU A 1 183 ? 9.788 18.956 -6.867 1.00 59.91 183 GLU A N 1
ATOM 1465 C CA . GLU A 1 183 ? 9.496 17.758 -6.064 1.00 59.91 183 GLU A CA 1
ATOM 1466 C C . GLU A 1 183 ? 8.587 18.047 -4.857 1.00 59.91 183 GLU A C 1
ATOM 1468 O O . GLU A 1 183 ? 7.715 17.260 -4.483 1.00 59.91 183 GLU A O 1
ATOM 1473 N N . TYR A 1 184 ? 8.738 19.233 -4.278 1.00 61.25 184 TYR A N 1
ATOM 1474 C CA . TYR A 1 184 ? 8.094 19.638 -3.035 1.00 61.25 184 TYR A CA 1
ATOM 1475 C C . TYR A 1 184 ? 6.605 19.980 -3.192 1.00 61.25 184 TYR A C 1
ATOM 1477 O O . TYR A 1 184 ? 5.828 19.779 -2.257 1.00 61.25 184 TYR A O 1
ATOM 1485 N N . GLN A 1 185 ? 6.180 20.480 -4.358 1.00 65.88 185 GLN A N 1
ATOM 1486 C CA . GLN A 1 185 ? 4.799 20.941 -4.560 1.00 65.88 185 GLN A CA 1
ATOM 1487 C C . GLN A 1 185 ? 3.833 19.763 -4.705 1.00 65.88 185 GLN A C 1
ATOM 1489 O O . GLN A 1 185 ? 2.778 19.741 -4.071 1.00 65.88 185 GLN A O 1
ATOM 1494 N N . LEU A 1 186 ? 4.221 18.743 -5.473 1.00 69.19 186 LEU A N 1
ATOM 1495 C CA . LEU A 1 186 ? 3.421 17.529 -5.629 1.00 69.19 186 LEU A CA 1
ATOM 1496 C C . LEU A 1 186 ? 3.366 16.724 -4.324 1.00 69.19 186 LEU A C 1
ATOM 1498 O O . LEU A 1 186 ? 2.301 16.234 -3.952 1.00 69.19 186 LEU A O 1
ATOM 1502 N N . LEU A 1 187 ? 4.482 16.645 -3.591 1.00 68.00 187 LEU A N 1
ATOM 1503 C CA . LEU A 1 187 ? 4.525 16.028 -2.265 1.00 68.00 187 LEU A CA 1
ATOM 1504 C C . LEU A 1 187 ? 3.539 16.703 -1.308 1.00 68.00 187 LEU A C 1
ATOM 1506 O O . LEU A 1 187 ? 2.720 16.025 -0.688 1.00 68.00 187 LEU A O 1
ATOM 1510 N N . ALA A 1 188 ? 3.590 18.034 -1.214 1.00 67.94 188 ALA A N 1
ATOM 1511 C CA . ALA A 1 188 ? 2.688 18.792 -0.358 1.00 67.94 188 ALA A CA 1
ATOM 1512 C C . ALA A 1 188 ? 1.223 18.523 -0.733 1.00 67.94 188 ALA A C 1
ATOM 1514 O O . ALA A 1 188 ? 0.423 18.195 0.142 1.00 67.94 188 ALA A O 1
ATOM 1515 N N . LEU A 1 189 ? 0.887 18.556 -2.027 1.00 78.19 189 LEU A N 1
ATOM 1516 C CA . LEU A 1 189 ? -0.468 18.285 -2.515 1.00 78.19 189 LEU A CA 1
ATOM 1517 C C . LEU A 1 189 ? -0.949 16.865 -2.192 1.00 78.19 189 LEU A C 1
ATOM 1519 O O . LEU A 1 189 ? -2.079 16.693 -1.739 1.00 78.19 189 LEU A O 1
ATOM 1523 N N . LEU A 1 190 ? -0.107 15.844 -2.372 1.00 79.81 190 LEU A N 1
ATOM 1524 C CA . LEU A 1 190 ? -0.483 14.459 -2.073 1.00 79.81 190 LEU A CA 1
ATOM 1525 C C . LEU A 1 190 ? -0.634 14.220 -0.563 1.00 79.81 190 LEU A C 1
ATOM 1527 O O . LEU A 1 190 ? -1.552 13.519 -0.131 1.00 79.81 190 LEU A O 1
ATOM 1531 N N . PHE A 1 191 ? 0.205 14.839 0.269 1.00 83.12 191 PHE A N 1
ATOM 1532 C CA . PHE A 1 191 ? 0.100 14.716 1.726 1.00 83.12 191 PHE A CA 1
ATOM 1533 C C . PHE A 1 191 ? -1.084 15.502 2.315 1.00 83.12 191 PHE A C 1
ATOM 1535 O O . PHE A 1 191 ? -1.574 15.113 3.378 1.00 83.12 191 PHE A O 1
ATOM 1542 N N . LEU A 1 192 ? -1.631 16.515 1.623 1.00 86.69 192 LEU A N 1
ATOM 1543 C CA . LEU A 1 192 ? -2.873 17.205 2.028 1.00 86.69 192 LEU A CA 1
ATOM 1544 C C . LEU A 1 192 ? -4.095 16.275 2.090 1.00 86.69 192 LEU A C 1
ATOM 1546 O O . LEU A 1 192 ? -5.078 16.597 2.760 1.00 86.69 192 LEU A O 1
ATOM 1550 N N . PHE A 1 193 ? -4.035 15.097 1.464 1.00 86.44 193 PHE A N 1
ATOM 1551 C CA . PHE A 1 193 ? -5.093 14.096 1.577 1.00 86.44 193 PHE A CA 1
ATOM 1552 C C . PHE A 1 193 ? -5.032 13.283 2.875 1.00 86.44 193 PHE A C 1
ATOM 1554 O O . PHE A 1 193 ? -6.044 12.707 3.273 1.00 86.44 193 PHE A O 1
ATOM 1561 N N . LEU A 1 194 ? -3.902 13.252 3.589 1.00 90.69 194 LEU A N 1
ATOM 1562 C CA . LEU A 1 194 ? -3.770 12.479 4.829 1.00 90.69 194 LEU A CA 1
ATOM 1563 C C . LEU A 1 194 ? -4.570 13.062 6.013 1.00 90.69 194 LEU A C 1
ATOM 1565 O O . LEU A 1 194 ? -5.212 12.273 6.715 1.00 90.69 194 LEU A O 1
ATOM 1569 N N . PRO A 1 195 ? -4.614 14.391 6.259 1.00 92.88 195 PRO A N 1
ATOM 1570 C CA . PRO A 1 195 ? -5.418 14.952 7.346 1.00 92.88 195 PRO A CA 1
ATOM 1571 C C . PRO A 1 195 ? -6.921 14.627 7.256 1.00 92.88 195 PRO A C 1
ATOM 1573 O O . PRO A 1 195 ? -7.473 14.197 8.273 1.00 92.88 195 PRO A O 1
ATOM 1576 N N . PRO A 1 196 ? -7.603 14.719 6.092 1.00 91.44 196 PRO A N 1
ATOM 1577 C CA . PRO A 1 196 ? -8.989 14.258 5.953 1.00 91.44 196 PRO A CA 1
ATOM 1578 C C . PRO A 1 196 ? -9.193 12.781 6.323 1.00 91.44 196 PRO A C 1
ATOM 1580 O O . PRO A 1 196 ? -10.176 12.434 6.986 1.00 91.44 196 PRO A O 1
ATOM 1583 N N . ILE A 1 197 ? -8.252 11.908 5.947 1.00 91.06 197 ILE A N 1
ATOM 1584 C CA . ILE A 1 197 ? -8.278 10.469 6.261 1.00 91.06 197 ILE A CA 1
ATOM 1585 C C . ILE A 1 197 ? -8.128 10.251 7.769 1.00 91.06 197 ILE A C 1
ATOM 1587 O O . ILE A 1 197 ? -8.923 9.531 8.386 1.00 91.06 197 ILE A O 1
ATOM 1591 N N . ALA A 1 198 ? -7.132 10.900 8.374 1.00 92.12 198 ALA A N 1
ATOM 1592 C CA . ALA A 1 198 ? -6.868 10.845 9.805 1.00 92.12 198 ALA A CA 1
ATOM 1593 C C . ALA A 1 198 ? -8.071 11.356 10.609 1.00 92.12 198 ALA A C 1
ATOM 1595 O O . ALA A 1 198 ? -8.540 10.674 11.525 1.00 92.12 198 ALA A O 1
ATOM 1596 N N . TRP A 1 199 ? -8.635 12.500 10.214 1.00 93.62 199 TRP A N 1
ATOM 1597 C CA . TRP A 1 199 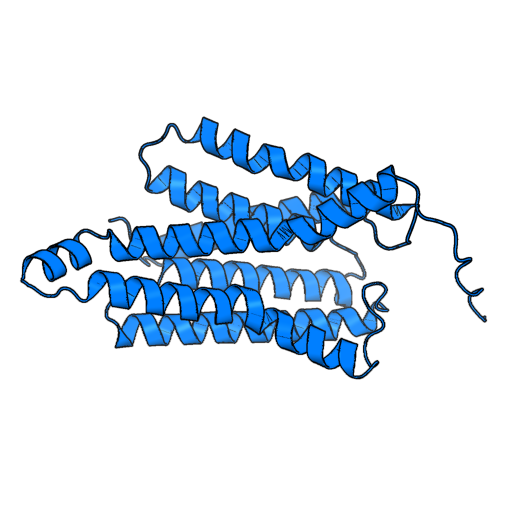? -9.835 13.074 10.816 1.00 93.62 199 TRP A CA 1
ATOM 1598 C C . TRP A 1 199 ? -11.026 12.119 10.735 1.00 93.62 199 TRP A C 1
ATOM 1600 O O . TRP A 1 199 ? -11.670 11.854 11.753 1.00 93.62 199 TRP A O 1
ATOM 1610 N N . ALA A 1 200 ? -11.297 11.547 9.558 1.00 89.88 200 ALA A N 1
ATOM 1611 C CA . ALA A 1 200 ? -12.403 10.615 9.366 1.00 89.88 200 ALA A CA 1
ATOM 1612 C C . ALA A 1 200 ? -12.277 9.401 10.300 1.00 89.88 200 ALA A C 1
ATOM 1614 O O . ALA A 1 200 ? -13.237 9.012 10.974 1.00 89.88 200 ALA A O 1
ATOM 1615 N N . LYS A 1 201 ? -11.071 8.833 10.411 1.00 89.12 201 LYS A N 1
ATOM 1616 C CA . LYS A 1 201 ? -10.800 7.691 11.293 1.00 89.12 201 LYS A CA 1
ATOM 1617 C C . LYS A 1 201 ? -10.850 8.040 12.771 1.00 89.12 201 LYS A C 1
ATOM 1619 O O . LYS A 1 201 ? -11.363 7.233 13.546 1.00 89.12 201 LYS A O 1
ATOM 1624 N N . TRP A 1 202 ? -10.376 9.212 13.165 1.00 91.00 202 TRP A N 1
ATOM 1625 C CA . TRP A 1 202 ? -10.490 9.687 14.540 1.00 91.00 202 TRP A CA 1
ATOM 1626 C C . TRP A 1 202 ? -11.953 9.945 14.924 1.00 91.00 202 TRP A C 1
ATOM 1628 O O . TRP A 1 202 ? -12.435 9.453 15.945 1.00 91.00 202 TRP A O 1
ATOM 1638 N N . LYS A 1 203 ? -12.731 10.603 14.055 1.00 88.56 203 LYS A N 1
ATOM 1639 C CA . LYS A 1 203 ? -14.158 10.882 14.288 1.00 88.56 203 LYS A CA 1
ATOM 1640 C C . LYS A 1 203 ? -14.993 9.606 14.420 1.00 88.56 203 LYS A C 1
ATOM 1642 O O . LYS A 1 203 ? -15.903 9.527 15.251 1.00 88.56 203 LYS A O 1
ATOM 1647 N N . MET A 1 204 ? -14.672 8.579 13.634 1.00 83.75 204 MET A N 1
ATOM 1648 C CA . MET A 1 204 ? -15.334 7.274 13.715 1.00 83.75 204 MET A CA 1
ATOM 1649 C C . MET A 1 204 ? -14.990 6.480 14.986 1.00 83.75 204 MET A C 1
ATOM 1651 O O . MET A 1 204 ? -15.665 5.485 15.264 1.00 83.75 204 MET A O 1
ATOM 1655 N N . GLN A 1 205 ? -13.986 6.898 15.771 1.00 82.50 205 GLN A N 1
ATOM 1656 C CA . GLN A 1 205 ? -13.569 6.193 16.991 1.00 82.50 205 GLN A CA 1
ATOM 1657 C C . GLN A 1 205 ? -14.704 6.176 18.008 1.00 82.50 205 GLN A C 1
ATOM 1659 O O . GLN A 1 205 ? -15.079 5.111 18.491 1.00 82.50 205 GLN A O 1
ATOM 1664 N N . LYS A 1 206 ? -15.288 7.349 18.265 1.00 68.88 206 LYS A N 1
ATOM 1665 C CA . LYS A 1 206 ? -16.370 7.526 19.242 1.00 68.88 206 LYS A CA 1
ATOM 1666 C C . LYS A 1 206 ? -17.714 6.985 18.749 1.00 68.88 206 LYS A C 1
ATOM 1668 O O . LYS A 1 206 ? -18.531 6.557 19.548 1.00 68.88 206 LYS A O 1
ATOM 1673 N N . SER A 1 207 ? -17.931 7.002 17.436 1.00 64.88 207 SER A N 1
ATOM 1674 C CA . SER A 1 207 ? -19.268 6.830 16.851 1.00 64.88 207 SER A CA 1
ATOM 1675 C C . SER A 1 207 ? -19.594 5.385 16.463 1.00 64.88 207 SER A C 1
ATOM 1677 O O . SER A 1 207 ? -20.757 5.000 16.430 1.00 64.88 207 SER A O 1
ATOM 1679 N N . PHE A 1 208 ? -18.578 4.576 16.143 1.00 61.22 208 PHE A N 1
ATOM 1680 C CA . PHE A 1 208 ? -18.792 3.239 15.578 1.00 61.22 208 PHE A CA 1
ATOM 1681 C C . PHE A 1 208 ? -17.935 2.141 16.211 1.00 61.22 208 PHE A C 1
ATOM 1683 O O . PHE A 1 208 ? -17.978 1.021 15.715 1.00 61.22 208 PHE A O 1
ATOM 1690 N N . GLN A 1 209 ? -17.083 2.458 17.198 1.00 60.62 209 GLN A N 1
ATOM 1691 C CA . GLN A 1 209 ? -15.971 1.589 17.637 1.00 60.62 209 GLN A CA 1
ATOM 1692 C C . GLN A 1 209 ? -15.041 1.146 16.478 1.00 60.62 209 GLN A C 1
ATOM 1694 O O . GLN A 1 209 ? -14.218 0.242 16.610 1.00 60.62 209 GLN A O 1
ATOM 1699 N N . ARG A 1 210 ? -15.136 1.814 15.318 1.00 64.38 210 ARG A N 1
ATOM 1700 C CA . ARG A 1 210 ? -14.412 1.495 14.070 1.00 64.38 210 ARG A CA 1
ATOM 1701 C C . ARG A 1 210 ? -13.271 2.465 13.769 1.00 64.38 210 ARG A C 1
ATOM 1703 O O . ARG A 1 210 ? -12.582 2.313 12.763 1.00 64.38 210 ARG A O 1
ATOM 1710 N N . GLY A 1 211 ? -13.081 3.477 14.610 1.00 69.62 211 GLY A N 1
ATOM 1711 C CA . GLY A 1 211 ? -12.019 4.459 14.436 1.00 69.62 211 GLY A CA 1
ATOM 1712 C C . GLY A 1 211 ? -10.718 4.125 15.153 1.00 69.62 211 GLY A C 1
ATOM 1713 O O . GLY A 1 211 ? -10.534 3.028 15.691 1.00 69.62 211 GLY A O 1
ATOM 1714 N N . HIS A 1 212 ? -9.813 5.096 15.123 1.00 85.38 212 HIS A N 1
ATOM 1715 C CA . HIS A 1 212 ? -8.450 4.982 15.632 1.00 85.38 212 HIS A CA 1
ATOM 1716 C C . HIS A 1 212 ? -8.119 6.172 16.529 1.00 85.38 212 HIS A C 1
ATOM 1718 O O . HIS A 1 212 ? -8.560 7.288 16.255 1.00 85.38 212 HIS A O 1
ATOM 1724 N N . THR A 1 213 ? -7.341 5.933 17.585 1.00 90.19 213 THR A N 1
ATOM 1725 C CA . THR A 1 213 ? -6.751 7.022 18.376 1.00 90.19 213 THR A CA 1
ATOM 1726 C C . THR A 1 213 ? -5.645 7.712 17.576 1.00 90.19 213 THR A C 1
ATOM 1728 O O . THR A 1 213 ? -5.125 7.154 16.609 1.00 90.19 213 THR A O 1
ATOM 1731 N N . ILE A 1 214 ? -5.240 8.910 18.001 1.00 91.00 214 ILE A N 1
ATOM 1732 C CA . ILE A 1 214 ? -4.144 9.651 17.360 1.00 91.00 214 ILE A CA 1
ATOM 1733 C C . ILE A 1 214 ? -2.848 8.811 17.288 1.00 91.00 214 ILE A C 1
ATOM 1735 O O . ILE A 1 214 ? -2.318 8.675 16.186 1.00 91.00 214 ILE A O 1
ATOM 1739 N N . PRO A 1 215 ? -2.383 8.131 18.361 1.00 92.94 215 PRO A N 1
ATOM 1740 C CA . PRO A 1 215 ? -1.210 7.252 18.268 1.00 92.94 215 PRO A CA 1
ATOM 1741 C C . PRO A 1 215 ? -1.349 6.119 17.238 1.00 92.94 215 PRO A C 1
ATOM 1743 O O . PRO A 1 215 ? -0.383 5.745 16.577 1.00 92.94 215 PRO A O 1
ATOM 1746 N N . GLN A 1 216 ? -2.556 5.577 17.051 1.00 91.94 216 GLN A N 1
ATOM 1747 C CA . GLN A 1 216 ? -2.818 4.519 16.064 1.00 91.94 216 GLN A CA 1
ATOM 1748 C C . GLN A 1 216 ? -2.792 5.049 14.619 1.00 91.94 216 GLN A C 1
ATOM 1750 O O . GLN A 1 216 ? -2.491 4.305 13.684 1.00 91.94 216 GLN A O 1
ATOM 1755 N N . LEU A 1 217 ? -3.126 6.329 14.428 1.00 93.62 217 LEU A N 1
ATOM 1756 C CA . LEU A 1 217 ? -3.018 7.018 13.141 1.00 93.62 217 LEU A CA 1
ATOM 1757 C C . LEU A 1 217 ? -1.562 7.356 12.820 1.00 93.62 217 LEU A C 1
ATOM 1759 O O . LEU A 1 217 ? -1.116 7.054 11.716 1.00 93.62 217 LEU A O 1
ATOM 1763 N N . ILE A 1 218 ? -0.826 7.900 13.794 1.00 94.75 218 ILE A N 1
ATOM 1764 C CA . ILE A 1 218 ? 0.602 8.227 13.667 1.00 94.75 218 ILE A CA 1
ATOM 1765 C C . ILE A 1 218 ? 1.419 6.963 13.392 1.00 94.75 218 ILE A C 1
ATOM 1767 O O . ILE A 1 218 ? 2.217 6.943 12.466 1.00 94.75 218 ILE A O 1
ATOM 1771 N N . SER A 1 219 ? 1.187 5.878 14.132 1.00 93.12 219 SER A N 1
ATOM 1772 C CA . SER A 1 219 ? 1.867 4.601 13.863 1.00 93.12 219 SER A CA 1
ATOM 1773 C C . SER A 1 219 ? 1.561 4.064 12.464 1.00 93.12 219 SER A C 1
ATOM 1775 O O . SER A 1 219 ? 2.473 3.619 11.778 1.00 93.12 219 SER A O 1
ATOM 1777 N N . GLY A 1 220 ? 0.309 4.159 11.999 1.00 93.19 220 GLY A N 1
ATOM 177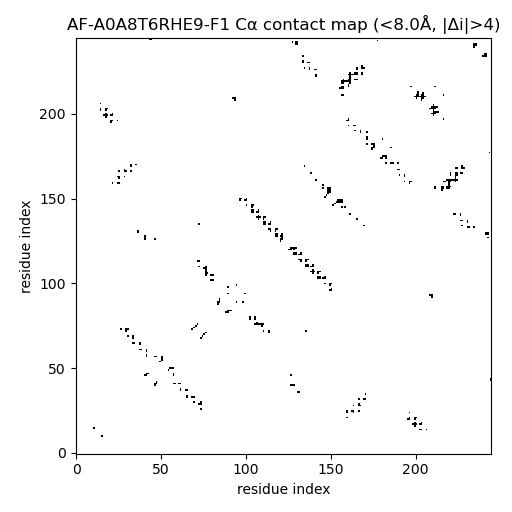8 C CA . GLY A 1 220 ? -0.043 3.807 10.621 1.00 93.19 220 GLY A CA 1
ATOM 1779 C C . GLY A 1 220 ? 0.736 4.632 9.592 1.00 93.19 220 GLY A C 1
ATOM 1780 O O . GLY A 1 220 ? 1.317 4.060 8.675 1.00 93.19 220 GLY A O 1
ATOM 1781 N N . PHE A 1 221 ? 0.797 5.952 9.783 1.00 95.06 221 PHE A N 1
ATOM 1782 C CA . PHE A 1 221 ? 1.592 6.861 8.955 1.00 95.06 221 PHE A CA 1
ATOM 1783 C C . PHE A 1 221 ? 3.074 6.461 8.927 1.00 95.06 221 PHE A C 1
ATOM 1785 O O . PHE A 1 221 ? 3.629 6.247 7.852 1.00 95.06 221 PHE A O 1
ATOM 1792 N N . LEU A 1 222 ? 3.693 6.290 10.100 1.00 95.62 222 LEU A N 1
ATOM 1793 C CA . LEU A 1 222 ? 5.111 5.944 10.222 1.00 95.62 222 LEU A CA 1
ATOM 1794 C C . LEU A 1 222 ? 5.427 4.605 9.555 1.00 95.62 222 LEU A C 1
ATOM 1796 O O . LEU A 1 222 ? 6.397 4.524 8.815 1.00 95.62 222 LEU A O 1
ATOM 1800 N N . ILE A 1 223 ? 4.591 3.579 9.747 1.00 94.94 223 ILE A N 1
ATOM 1801 C CA . ILE A 1 223 ? 4.767 2.279 9.081 1.00 94.94 223 ILE A CA 1
ATOM 1802 C C . ILE A 1 223 ? 4.715 2.449 7.562 1.00 94.94 223 ILE A C 1
ATOM 1804 O O . ILE A 1 223 ? 5.596 1.955 6.868 1.00 94.94 223 ILE A O 1
ATOM 1808 N N . GLY A 1 224 ? 3.704 3.153 7.040 1.00 93.62 224 GLY A N 1
ATOM 1809 C CA . GLY A 1 224 ? 3.567 3.365 5.597 1.00 93.62 224 GLY A CA 1
ATOM 1810 C C . GLY A 1 224 ? 4.765 4.101 4.994 1.00 93.62 224 GLY A C 1
ATOM 1811 O O . GLY A 1 224 ? 5.294 3.671 3.974 1.00 93.62 224 GLY A O 1
ATOM 1812 N N . PHE A 1 225 ? 5.219 5.169 5.651 1.00 93.44 225 PHE A N 1
ATOM 1813 C CA . PHE A 1 225 ? 6.341 5.983 5.189 1.00 93.44 225 PHE A CA 1
ATOM 1814 C C . PHE A 1 225 ? 7.679 5.237 5.287 1.00 93.44 225 PHE A C 1
ATOM 1816 O O . PHE A 1 225 ? 8.382 5.085 4.289 1.00 93.44 225 PHE A O 1
ATOM 1823 N N . ILE A 1 226 ? 8.017 4.735 6.480 1.00 95.19 226 ILE A N 1
ATOM 1824 C CA . ILE A 1 226 ? 9.315 4.109 6.768 1.00 95.19 226 ILE A CA 1
ATOM 1825 C C . ILE A 1 226 ? 9.498 2.848 5.931 1.00 95.19 226 ILE A C 1
ATOM 1827 O O . ILE A 1 226 ? 10.561 2.663 5.348 1.00 95.19 226 ILE A O 1
ATOM 1831 N N . VAL A 1 227 ? 8.479 1.986 5.835 1.00 95.56 227 VAL A N 1
ATOM 1832 C CA . VAL A 1 227 ? 8.617 0.722 5.098 1.00 95.56 227 VAL A CA 1
ATOM 1833 C C . VAL A 1 227 ? 8.838 0.975 3.615 1.00 95.56 227 VAL A C 1
ATOM 1835 O O . VAL A 1 227 ? 9.733 0.365 3.037 1.00 95.56 227 VAL A O 1
ATOM 1838 N N . VAL A 1 228 ? 8.081 1.886 2.996 1.00 92.50 228 VAL A N 1
ATOM 1839 C CA . VAL A 1 228 ? 8.281 2.228 1.579 1.00 92.50 228 VAL A CA 1
ATOM 1840 C C . VAL A 1 228 ? 9.673 2.810 1.359 1.00 92.50 228 VAL A C 1
ATOM 1842 O O . VAL A 1 228 ? 10.394 2.351 0.475 1.00 92.50 228 VAL A O 1
ATOM 1845 N N . TYR A 1 229 ? 10.076 3.765 2.196 1.00 89.31 229 TYR A N 1
ATOM 1846 C CA . TYR A 1 229 ? 11.380 4.410 2.087 1.00 89.31 229 TYR A CA 1
ATOM 1847 C C . TYR A 1 229 ? 12.538 3.411 2.231 1.00 89.31 229 TYR A C 1
ATOM 1849 O O . TYR A 1 229 ? 13.425 3.362 1.379 1.00 89.31 229 TYR A O 1
ATOM 1857 N N . LEU A 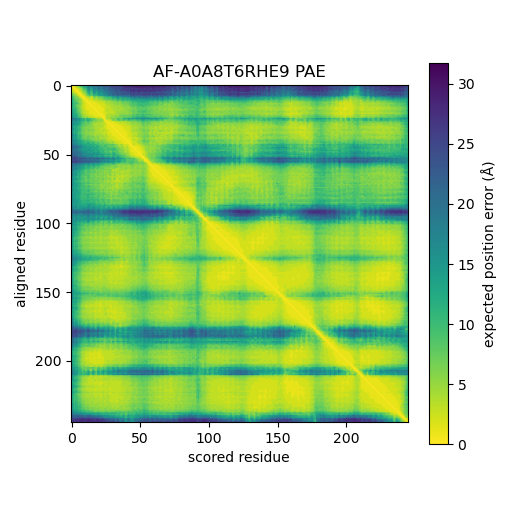1 230 ? 12.496 2.555 3.258 1.00 92.31 230 LEU A N 1
ATOM 1858 C CA . LEU A 1 230 ? 13.509 1.522 3.480 1.00 92.31 230 LEU A CA 1
ATOM 1859 C C . LEU A 1 230 ? 13.515 0.476 2.369 1.00 92.31 230 LEU A C 1
ATOM 1861 O O . LEU A 1 230 ? 14.590 0.114 1.911 1.00 92.31 230 LEU A O 1
ATOM 1865 N N . THR A 1 231 ? 12.346 0.036 1.892 1.00 92.12 231 THR A N 1
ATOM 1866 C CA . THR A 1 231 ? 12.264 -0.922 0.776 1.00 92.12 231 THR A CA 1
ATOM 1867 C C . THR A 1 231 ? 13.007 -0.368 -0.436 1.00 92.12 231 THR A C 1
ATOM 1869 O O . THR A 1 231 ? 13.844 -1.048 -1.020 1.00 92.12 231 THR A O 1
ATOM 1872 N N . ILE A 1 232 ? 12.780 0.897 -0.778 1.00 86.50 232 ILE A N 1
ATOM 1873 C CA . ILE A 1 232 ? 13.425 1.538 -1.928 1.00 86.50 232 ILE A CA 1
ATOM 1874 C C . ILE A 1 232 ? 14.937 1.660 -1.724 1.00 86.50 232 ILE A C 1
ATOM 1876 O O . ILE A 1 232 ? 15.696 1.313 -2.628 1.00 86.50 232 ILE A O 1
ATOM 1880 N N . ILE A 1 233 ? 15.390 2.091 -0.542 1.00 86.81 233 ILE A N 1
ATOM 1881 C CA . ILE A 1 233 ? 16.824 2.145 -0.213 1.00 86.81 233 ILE A CA 1
ATOM 1882 C C . ILE A 1 233 ? 17.467 0.762 -0.322 1.00 86.81 233 ILE A C 1
ATOM 1884 O O . ILE A 1 233 ? 18.538 0.638 -0.910 1.00 86.81 233 ILE A O 1
ATOM 1888 N N . THR A 1 234 ? 16.820 -0.280 0.199 1.00 89.62 234 THR A N 1
ATOM 1889 C CA . THR A 1 234 ? 17.329 -1.651 0.125 1.00 89.62 234 THR A CA 1
ATOM 1890 C C . THR A 1 234 ? 17.462 -2.114 -1.320 1.00 89.62 234 THR A C 1
ATOM 1892 O O . THR A 1 234 ? 18.516 -2.623 -1.687 1.00 89.62 234 THR A O 1
ATOM 1895 N N . TYR A 1 235 ? 16.456 -1.889 -2.169 1.00 86.00 235 TYR A N 1
ATOM 1896 C CA . TYR A 1 235 ? 16.554 -2.246 -3.589 1.00 86.00 235 TYR A CA 1
ATOM 1897 C C . TYR A 1 235 ? 17.682 -1.486 -4.300 1.00 86.00 235 TYR A C 1
ATOM 1899 O O . TYR A 1 235 ? 18.406 -2.092 -5.088 1.00 86.00 235 TYR A O 1
ATOM 1907 N N . ARG A 1 236 ? 17.897 -0.200 -3.974 1.00 81.31 236 ARG A N 1
ATOM 1908 C CA . ARG A 1 236 ? 19.053 0.563 -4.485 1.00 81.31 236 ARG A CA 1
ATOM 1909 C C . ARG A 1 236 ? 20.378 -0.044 -4.041 1.00 81.31 236 ARG A C 1
ATOM 1911 O O . ARG A 1 236 ? 21.267 -0.225 -4.864 1.00 81.31 236 ARG A O 1
ATOM 1918 N N . PHE A 1 237 ? 20.508 -0.355 -2.753 1.00 85.19 237 PHE A N 1
ATOM 1919 C CA . PHE A 1 237 ? 21.733 -0.919 -2.190 1.00 85.19 237 PHE A CA 1
ATOM 1920 C C . PHE A 1 237 ? 22.065 -2.292 -2.784 1.00 85.19 237 PHE A C 1
ATOM 1922 O O . PHE A 1 237 ? 23.223 -2.583 -3.058 1.00 85.19 237 PHE A O 1
ATOM 1929 N N . LEU A 1 238 ? 21.047 -3.113 -3.048 1.00 84.69 238 LEU A N 1
ATOM 1930 C CA . LEU A 1 238 ? 21.192 -4.425 -3.685 1.00 84.69 238 LEU A CA 1
ATOM 1931 C C . LEU A 1 238 ? 21.528 -4.350 -5.183 1.00 84.69 238 LEU A C 1
ATOM 1933 O O . LEU A 1 238 ? 21.558 -5.378 -5.854 1.00 84.69 238 LEU A O 1
ATOM 1937 N N . GLY A 1 239 ? 21.759 -3.152 -5.725 1.00 73.50 239 GLY A N 1
ATOM 1938 C CA . GLY A 1 239 ? 22.137 -2.981 -7.120 1.00 73.50 239 GLY A CA 1
ATOM 1939 C C . GLY A 1 239 ? 21.026 -3.371 -8.086 1.00 73.50 239 GLY A C 1
ATOM 1940 O O . GLY A 1 239 ? 21.306 -3.599 -9.259 1.00 73.50 239 GLY A O 1
ATOM 1941 N N . PHE A 1 240 ? 19.766 -3.436 -7.637 1.00 67.50 240 PHE A N 1
ATOM 1942 C CA . PHE A 1 240 ? 18.660 -3.411 -8.577 1.00 67.50 240 PHE A CA 1
ATOM 1943 C C . PHE A 1 240 ? 18.627 -1.995 -9.137 1.00 67.50 240 PHE A C 1
ATOM 1945 O O . PHE A 1 240 ? 18.298 -1.074 -8.379 1.00 67.50 240 PHE A O 1
ATOM 1952 N N . PRO A 1 241 ? 18.916 -1.776 -10.438 1.00 60.19 241 PRO A N 1
ATOM 1953 C CA . PRO A 1 241 ? 18.444 -0.569 -11.067 1.00 60.19 241 PRO A CA 1
ATOM 1954 C C . PRO A 1 241 ? 16.928 -0.611 -10.916 1.00 60.19 241 PRO A C 1
ATOM 1956 O O . PRO A 1 241 ? 16.228 -1.352 -11.609 1.00 60.19 241 PRO A O 1
ATOM 1959 N N . ILE A 1 242 ? 16.427 0.139 -9.936 1.00 60.62 242 ILE A N 1
ATOM 1960 C CA . ILE A 1 242 ? 15.154 0.830 -10.078 1.00 60.62 242 ILE A CA 1
ATOM 1961 C C . ILE A 1 242 ? 15.276 1.457 -11.453 1.00 60.62 242 ILE A C 1
ATOM 1963 O O . ILE A 1 242 ? 16.318 2.049 -11.709 1.00 60.62 242 ILE A O 1
ATOM 1967 N N . ALA A 1 243 ? 14.351 1.168 -12.364 1.00 47.75 243 ALA A N 1
ATOM 1968 C CA . ALA A 1 243 ? 14.444 1.640 -13.736 1.00 47.75 243 ALA A CA 1
ATOM 1969 C C . ALA A 1 243 ? 14.588 3.164 -13.705 1.00 47.75 243 ALA A C 1
ATOM 1971 O O . ALA A 1 243 ? 13.605 3.877 -13.568 1.00 47.75 243 ALA A O 1
ATOM 1972 N N . TRP A 1 244 ? 15.820 3.644 -13.707 1.00 49.66 244 TRP A N 1
ATOM 1973 C CA . TRP A 1 244 ? 16.174 5.016 -13.954 1.00 49.66 244 TRP A CA 1
ATOM 1974 C C . TRP A 1 244 ? 16.215 5.031 -15.469 1.00 49.66 244 TRP A C 1
ATOM 1976 O O . TRP A 1 244 ? 17.071 4.362 -16.052 1.00 49.66 244 TRP A O 1
ATOM 1986 N N . PHE A 1 245 ? 15.174 5.583 -16.084 1.00 42.34 245 PHE A N 1
ATOM 1987 C CA . PHE A 1 245 ? 15.139 5.723 -17.534 1.00 42.34 245 PHE A CA 1
ATOM 1988 C C . PHE A 1 245 ? 16.341 6.536 -18.012 1.00 42.34 245 PHE A C 1
ATOM 1990 O O . PHE A 1 245 ? 16.720 7.490 -17.293 1.00 42.34 245 PHE A O 1
#

Secondary structure (DSSP, 8-state):
--PPPPP-PPPPHHHHHHHHHHHTTSHHHHHHHHHHHHHHHHT-HHHHHHHHTT-TTHHHHHHHHHHHHIIIIIIGGGHHHHHHHHTTSS-TTS--HHHHHHHHHHHHHHHHHHHHHHHHHHHHH-S--HHHHHHHHHHHHHHHHHHIIIIIS-----HHHHHHHHHHHHHHHHHHTTS-S-HHHHHHHHHTTHHHHHHHHHHHHHHHS----HHHHHHHHHHHHHHHHHHHHHHHHTT------

Foldseek 3Di:
DDDPDPDPDDDDPLLVVLVVLQVVQFQVLQLVLQLLLLVCQLPPPVNVVVVVVVDVCSVVSSVVSSVLSCCLVPPQLCVVVVVCVVVVVAVPLVGDLVVVLVSLVSSLVSLVVQLVVLVVCCVVVVTDSVLSNLLSQLSSVLSVVQSCVSPPVVHAAPLSLLSLLLSLLSVLVSCVLPPPPPSVPSSVVSCVSLVSNLVSQCVCCVPPVNHDDPVRNVVSNCSSNVSSVVSVVVCVVVVNPPPND

Solvent-accessible surface area (backbone atoms only — not comparable to full-atom values): 13124 Å² total; per-residue (Å²): 134,83,78,77,75,80,79,88,68,83,79,50,73,68,56,51,49,25,51,52,49,58,70,61,48,41,62,58,49,49,50,52,43,48,55,50,51,38,49,54,50,54,66,26,68,70,50,44,55,48,34,76,73,74,42,83,53,55,65,56,51,34,53,50,50,45,53,51,42,48,44,46,70,64,44,49,37,44,45,65,54,54,54,37,39,74,68,62,79,39,60,80,85,69,56,55,75,74,57,48,46,56,51,32,50,49,31,25,52,29,25,49,50,38,27,53,52,33,54,52,44,28,68,74,68,73,44,87,36,54,68,59,30,53,50,25,48,29,53,24,50,52,28,51,53,49,36,45,38,46,69,69,70,67,43,73,66,28,64,62,38,17,48,30,35,25,37,45,49,49,43,37,52,64,35,51,78,67,62,86,54,69,53,65,59,59,42,52,59,56,54,62,56,48,58,62,51,49,49,23,33,40,60,30,30,83,75,65,77,62,32,39,56,70,69,20,38,51,50,9,34,50,50,14,40,51,45,42,52,50,46,53,52,50,41,52,73,71,64,46,76,64,83,72,124

pLDDT: mean 78.27, std 12.61, range [40.28, 95.62]

Mean predicted aligned error: 7.86 Å

Radius of gyration: 19.6 Å; Cα contacts (8 Å, |Δi|>4): 267; chains: 1; bounding box: 52×38×66 Å

Nearest PDB structures (foldseek):
  6e9t-assembly1_B  TM=2.507E-01  e=1.112E+00  synthetic construct
  8e0n-assembly1_A  TM=2.691E-01  e=5.054E+00  synthetic construct
  8e0o-assembly1_B  TM=2.857E-01  e=9.608E+00  synthetic construct
  6xr2-assembly2_F  TM=2.365E-01  e=7.296E+00  synthetic construct
  6xr2-assembly1_C  TM=2.394E-01  e=7.997E+00  synthetic construct

Sequence (245 aa):
MIEPAPIKRKKTKTEKLAYGITIATITPFQILLIIWFSYSICHSPQLIALGNQGYPHIYIYQIIIDTISIFFISIFPLLPVFILNKKGKIKSYTTQREDRFVLLGLSSIGWFIVILVYIILDQILLVNMRNFIIFGTAYFIIALINIVITSGLKFKTSLHMSGATSSITMLYISYAYFGGVPEYQLLALLFLFLPPIAWAKWKMQKSFQRGHTIPQLISGFLIGFIVVYLTIITYRFLGFPIAWF